Protein AF-A0A257S1Y3-F1 (afdb_monomer_lite)

Secondary structure (DSSP, 8-state):
-------EEEE--TTSSEEEEEEEEE-------TT------TTEEEEEEEEEETTEEEEEEEEE--S----------SSS----------TT---TTTEEESS-GGGGGGGSS---SS-HHHHHHHHHHS-TTT-EEEEEEEEEETTS--S-TT--EEEEET------EE-EEPPBTTTEEE-TTSSEEEESSPPPTTTEEEEEEEEEEETTEEEE-TTTT----SS--SSPEEEEEEE-TT--TTSGGGGGB---EEEEE-TTS-GGG------BTTTTB-S-SSSS-SSHHHHTT-EETTEEEEE-HHHHEES-TTSTTTTSS-EEEE--

Structure (mmCIF, N/CA/C/O backbone):
data_AF-A0A257S1Y3-F1
#
_entry.id   AF-A0A257S1Y3-F1
#
loop_
_atom_site.group_PDB
_atom_site.id
_atom_site.type_symbol
_atom_site.label_atom_id
_atom_site.label_alt_id
_atom_site.label_comp_id
_atom_site.label_asym_id
_atom_site.label_entity_id
_atom_site.label_seq_id
_atom_site.pdbx_PDB_ins_code
_atom_site.Cartn_x
_atom_site.Cartn_y
_atom_site.Cartn_z
_atom_site.occupancy
_atom_site.B_iso_or_equiv
_atom_site.auth_seq_id
_atom_site.auth_comp_id
_atom_site.auth_asym_id
_atom_site.auth_atom_id
_atom_site.pdbx_PDB_model_num
ATOM 1 N N . ASP A 1 1 ? 8.615 23.344 32.074 1.00 31.25 1 ASP A N 1
ATOM 2 C CA . ASP A 1 1 ? 8.177 24.699 32.453 1.00 31.25 1 ASP A CA 1
ATOM 3 C C . ASP A 1 1 ? 7.626 24.726 33.859 1.00 31.25 1 ASP A C 1
ATOM 5 O O . ASP A 1 1 ? 6.822 23.878 34.222 1.00 31.25 1 ASP A O 1
ATOM 9 N N . ALA A 1 2 ? 8.143 25.637 34.679 1.00 28.58 2 ALA A N 1
ATOM 10 C CA . ALA A 1 2 ? 7.800 25.758 36.089 1.00 28.58 2 ALA A CA 1
ATOM 11 C C . ALA A 1 2 ? 6.371 26.310 36.256 1.00 28.58 2 ALA A C 1
ATOM 13 O O . ALA A 1 2 ? 6.113 27.459 35.900 1.00 28.58 2 ALA A O 1
ATOM 14 N N . SER A 1 3 ? 5.443 25.518 36.809 1.00 40.34 3 SER A N 1
ATOM 15 C CA . SER A 1 3 ? 4.123 26.024 37.202 1.00 40.34 3 SER A CA 1
ATOM 16 C C . SER A 1 3 ? 4.241 26.766 38.537 1.00 40.34 3 SER A C 1
ATOM 18 O O . SER A 1 3 ? 4.309 26.147 39.600 1.00 40.34 3 SER A O 1
ATOM 20 N N . ASN A 1 4 ? 4.271 28.096 38.501 1.00 40.38 4 ASN A N 1
ATOM 21 C CA . ASN A 1 4 ? 4.087 28.898 39.708 1.00 40.38 4 ASN A CA 1
ATOM 22 C C . ASN A 1 4 ? 2.626 28.783 40.161 1.00 40.38 4 ASN A C 1
ATOM 24 O O . ASN A 1 4 ? 1.730 29.289 39.491 1.00 40.38 4 ASN A O 1
ATOM 28 N N . ASN A 1 5 ? 2.384 28.119 41.293 1.00 54.16 5 ASN A N 1
ATOM 29 C CA . ASN A 1 5 ? 1.049 27.994 41.873 1.00 54.16 5 ASN A CA 1
ATOM 30 C C . ASN A 1 5 ? 0.860 29.077 42.946 1.00 54.16 5 ASN A C 1
ATOM 32 O O . ASN A 1 5 ? 1.318 28.926 44.078 1.00 54.16 5 ASN A O 1
ATOM 36 N N . ILE A 1 6 ? 0.237 30.199 42.580 1.00 54.06 6 ILE A N 1
ATOM 37 C CA . ILE A 1 6 ? -0.097 31.274 43.523 1.00 54.06 6 ILE A CA 1
ATOM 38 C C . ILE A 1 6 ? -1.510 31.019 44.045 1.00 54.06 6 ILE A C 1
ATOM 40 O O . ILE A 1 6 ? -2.465 31.050 43.265 1.00 54.06 6 ILE A O 1
ATOM 44 N N . SER A 1 7 ? -1.640 30.801 45.358 1.00 68.00 7 SER A N 1
ATOM 45 C CA . SER A 1 7 ? -2.932 30.674 46.038 1.00 68.00 7 SER A CA 1
ATOM 46 C C . SER A 1 7 ? -3.110 31.732 47.124 1.00 68.00 7 SER A C 1
ATOM 48 O O . SER A 1 7 ? -2.221 31.912 47.958 1.00 68.00 7 SER A O 1
ATOM 50 N N . LEU A 1 8 ? -4.278 32.373 47.163 1.00 69.56 8 LEU A N 1
ATOM 51 C CA . LEU A 1 8 ? -4.682 33.301 48.221 1.00 69.56 8 LEU A CA 1
ATOM 52 C C . LEU A 1 8 ? -5.947 32.772 48.901 1.00 69.56 8 LEU A C 1
ATOM 54 O O . LEU A 1 8 ? -6.910 32.418 48.222 1.00 69.56 8 LEU A O 1
ATOM 58 N N . VAL A 1 9 ? -5.960 32.733 50.235 1.00 78.44 9 VAL A N 1
ATOM 59 C CA . VAL A 1 9 ? -7.122 32.291 51.016 1.00 78.44 9 VAL A CA 1
ATOM 60 C C . VAL A 1 9 ? -7.473 33.341 52.058 1.00 78.44 9 VAL A C 1
ATOM 62 O O . VAL A 1 9 ? -6.653 33.698 52.901 1.00 78.44 9 VAL A O 1
ATOM 65 N N . TYR A 1 10 ? -8.721 33.787 52.032 1.00 80.12 10 TYR A N 1
ATOM 66 C CA . TYR A 1 10 ? -9.348 34.571 53.083 1.00 80.12 10 TYR A CA 1
ATOM 67 C C . TYR A 1 10 ? -10.338 33.697 53.857 1.00 80.12 10 TYR A C 1
ATOM 69 O O . TYR A 1 10 ? -11.113 32.950 53.255 1.00 80.12 10 TYR A O 1
ATOM 77 N N . ARG A 1 11 ? -10.334 33.808 55.190 1.00 84.25 11 ARG A N 1
ATOM 78 C CA . ARG A 1 11 ? -11.314 33.170 56.079 1.00 84.25 11 ARG A CA 1
ATOM 79 C C . ARG A 1 11 ? -12.022 34.237 56.904 1.00 84.25 11 ARG A C 1
ATOM 81 O O . ARG A 1 11 ? -11.371 35.033 57.578 1.00 84.25 11 ARG A O 1
ATOM 88 N N . GLY A 1 12 ? -13.346 34.233 56.833 1.00 79.06 12 GLY A N 1
ATOM 89 C CA . GLY A 1 12 ? -14.204 35.086 57.642 1.00 79.06 12 GLY A CA 1
ATOM 90 C C . GLY A 1 12 ? -14.369 34.553 59.064 1.00 79.06 12 GLY A C 1
ATOM 91 O O . GLY A 1 12 ? -14.024 33.416 59.387 1.00 79.06 12 GLY A O 1
ATOM 92 N N . THR A 1 13 ? -14.909 35.395 59.936 1.00 79.25 13 THR A N 1
ATOM 93 C CA . THR A 1 13 ? -15.268 35.032 61.312 1.00 79.25 13 THR A CA 1
ATOM 94 C C . THR A 1 13 ? -16.623 34.308 61.358 1.00 79.25 13 THR A C 1
ATOM 96 O O . THR A 1 13 ? -17.447 34.481 60.457 1.00 79.25 13 THR A O 1
ATOM 99 N N . PRO A 1 14 ? -16.938 33.549 62.428 1.00 68.88 14 PRO A N 1
ATOM 100 C CA . PRO A 1 14 ? -18.146 32.714 62.488 1.00 68.88 14 PRO A CA 1
ATOM 101 C C . PRO A 1 14 ? -19.483 33.450 62.298 1.00 68.88 14 PRO A C 1
ATOM 103 O O . PRO A 1 14 ? -20.492 32.817 62.005 1.00 68.88 14 PRO A O 1
ATOM 106 N N . ARG A 1 15 ? -19.508 34.779 62.474 1.00 73.31 15 ARG A N 1
ATOM 107 C CA . ARG A 1 15 ? -20.704 35.625 62.319 1.00 73.31 15 ARG A CA 1
ATOM 108 C C . ARG A 1 15 ? -20.769 36.378 60.983 1.00 73.31 15 ARG A C 1
ATOM 110 O O . ARG A 1 15 ? -21.730 37.105 60.759 1.00 73.31 15 ARG A O 1
ATOM 117 N N . GLN A 1 16 ? -19.767 36.249 60.114 1.00 78.94 16 GLN A N 1
ATOM 118 C CA . GLN A 1 16 ? -19.757 36.904 58.804 1.00 78.94 16 GLN A CA 1
ATOM 119 C C . GLN A 1 16 ? -20.496 36.073 57.752 1.00 78.94 16 GLN A C 1
ATOM 121 O O . GLN A 1 16 ? -20.441 34.848 57.752 1.00 78.94 16 GLN A O 1
ATOM 126 N N . ALA A 1 17 ? -21.176 36.747 56.822 1.00 79.38 17 ALA A N 1
ATOM 127 C CA . ALA A 1 17 ? -21.872 36.065 55.733 1.00 79.38 17 ALA A CA 1
ATOM 128 C C . ALA A 1 17 ? -20.895 35.355 54.779 1.00 79.38 17 ALA A C 1
ATOM 130 O O . ALA A 1 17 ? -21.189 34.263 54.306 1.00 79.38 17 ALA A O 1
ATOM 131 N N . LEU A 1 18 ? -19.715 35.934 54.533 1.00 83.31 18 LEU A N 1
ATOM 132 C CA . LEU A 1 18 ? -18.628 35.290 53.794 1.00 83.31 18 LEU A CA 1
ATOM 133 C C . LEU A 1 18 ? -17.737 34.517 54.770 1.00 83.31 18 LEU A C 1
ATOM 135 O O . LEU A 1 18 ? -17.143 35.110 55.667 1.00 83.31 18 LEU A O 1
ATOM 139 N N . GLN A 1 19 ? -17.637 33.205 54.582 1.00 85.56 19 GLN A N 1
ATOM 140 C CA . GLN A 1 19 ? -16.862 32.311 55.444 1.00 85.56 19 GLN A CA 1
ATOM 141 C C . GLN A 1 19 ? -15.484 32.008 54.853 1.00 85.56 19 GLN A C 1
ATOM 143 O O . GLN A 1 19 ? -14.498 31.949 55.584 1.00 85.56 19 GLN A O 1
ATOM 148 N N . GLN A 1 20 ? -15.387 31.860 53.532 1.00 80.12 20 GLN A N 1
ATOM 149 C CA . GLN A 1 20 ? -14.117 31.603 52.861 1.00 80.12 20 GLN A CA 1
ATOM 150 C C . GLN A 1 20 ? -14.129 32.162 51.438 1.00 80.12 20 GLN A C 1
ATOM 152 O O . GLN A 1 20 ? -15.116 32.007 50.722 1.00 80.12 20 GLN A O 1
ATOM 157 N N . LEU A 1 21 ? -13.021 32.778 51.026 1.00 80.81 21 LEU A N 1
ATOM 158 C CA . LEU A 1 21 ? -12.744 33.141 49.636 1.00 80.81 21 LEU A CA 1
ATOM 159 C C . LEU A 1 21 ? -11.357 32.611 49.267 1.00 80.81 21 LEU A C 1
ATOM 161 O O . LEU A 1 21 ? -10.378 32.923 49.942 1.00 80.81 21 LEU A O 1
ATOM 165 N N . GLN A 1 22 ? -11.277 31.804 48.217 1.00 75.31 22 GLN A N 1
ATOM 166 C CA . GLN A 1 22 ? -10.045 31.188 47.736 1.00 75.31 22 GLN A CA 1
ATOM 167 C C . GLN A 1 22 ? -9.812 31.547 46.270 1.00 75.31 22 GLN A C 1
ATOM 169 O O . GLN A 1 22 ? -10.726 31.458 45.454 1.00 75.31 22 GLN A O 1
ATOM 174 N N . VAL A 1 23 ? -8.576 31.922 45.952 1.00 73.94 23 VAL A N 1
ATOM 175 C CA . VAL A 1 23 ? -8.078 32.155 44.592 1.00 73.94 23 VAL A CA 1
ATOM 176 C C . VAL A 1 23 ? -6.945 31.170 44.341 1.00 73.94 23 VAL A C 1
ATOM 178 O O . VAL A 1 23 ? -6.009 31.121 45.139 1.00 73.94 23 VAL A O 1
ATOM 181 N N . GLY A 1 24 ? -7.030 30.372 43.280 1.00 67.38 24 GLY A N 1
ATOM 182 C CA . GLY A 1 24 ? -6.026 29.362 42.939 1.00 67.38 24 GLY A CA 1
ATOM 183 C C . GLY A 1 24 ? -6.653 28.128 42.299 1.00 67.38 24 GLY A C 1
ATOM 184 O O . GLY A 1 24 ? -7.700 28.219 41.664 1.00 67.38 24 GLY A O 1
ATOM 185 N N . ASN A 1 25 ? -6.049 26.957 42.498 1.00 67.56 25 ASN A N 1
ATOM 186 C CA . ASN A 1 25 ? -6.671 25.699 42.087 1.00 67.56 25 ASN A CA 1
ATOM 187 C C . ASN A 1 25 ? -7.916 25.434 42.941 1.00 67.56 25 ASN A C 1
ATOM 189 O O . ASN A 1 25 ? -7.814 25.298 44.163 1.00 67.56 25 ASN A O 1
ATOM 193 N N . VAL A 1 26 ? -9.080 25.366 42.299 1.00 62.19 26 VAL A N 1
ATOM 194 C CA . VAL A 1 26 ? -10.368 25.119 42.958 1.00 62.19 26 VAL A CA 1
ATOM 195 C C . VAL A 1 26 ? -10.926 23.764 42.525 1.00 62.19 26 VAL A C 1
ATOM 197 O O . VAL A 1 26 ? -10.876 23.408 41.348 1.00 62.19 26 VAL A O 1
ATOM 200 N N . SER A 1 27 ? -11.463 23.003 43.478 1.00 59.91 27 SER A N 1
ATOM 201 C CA . SER A 1 27 ? -12.209 21.764 43.236 1.00 59.91 27 SER A CA 1
ATOM 202 C C . SER A 1 27 ? -13.649 21.914 43.726 1.00 59.91 27 SER A C 1
ATOM 204 O O . SER A 1 27 ? -13.928 22.660 44.673 1.00 59.91 27 SER A O 1
ATOM 206 N N . PHE A 1 28 ? -14.580 21.229 43.061 1.00 60.00 28 PHE A N 1
ATOM 207 C CA . PHE A 1 28 ? -15.979 21.190 43.469 1.00 60.00 28 PHE A CA 1
ATOM 208 C C . PHE A 1 28 ? -16.389 19.768 43.832 1.00 60.00 28 PHE A C 1
ATOM 210 O O . PHE A 1 28 ? -16.626 18.946 42.953 1.00 60.00 28 PHE A O 1
ATOM 217 N N . ASP A 1 29 ? -16.538 19.516 45.128 1.00 56.88 29 ASP A N 1
ATOM 218 C CA . ASP A 1 29 ? -17.173 18.297 45.619 1.00 56.88 29 ASP A CA 1
ATOM 219 C C . ASP A 1 29 ? -18.682 18.536 45.733 1.00 56.88 29 ASP A C 1
ATOM 221 O O . ASP A 1 29 ? -19.179 19.107 46.714 1.00 56.88 29 ASP A O 1
ATOM 225 N N . ALA A 1 30 ? -19.418 18.149 44.690 1.00 56.00 30 ALA A N 1
ATOM 226 C CA . ALA A 1 30 ? -20.875 18.183 44.697 1.00 56.00 30 ALA A CA 1
ATOM 227 C C . ALA A 1 30 ? -21.429 17.083 45.625 1.00 56.00 30 ALA A C 1
ATOM 229 O O . ALA A 1 30 ? -20.951 15.947 45.571 1.00 56.00 30 ALA A O 1
ATOM 230 N N . PRO A 1 31 ? -22.469 17.353 46.435 1.00 50.84 31 PRO A N 1
ATOM 231 C CA . PRO A 1 31 ? -23.196 16.297 47.131 1.00 50.84 31 PRO A CA 1
ATOM 232 C C . PRO A 1 31 ? -23.756 15.287 46.124 1.00 50.84 31 PRO A C 1
ATOM 234 O O . PRO A 1 31 ? -24.307 15.686 45.096 1.00 50.84 31 PRO A O 1
ATOM 237 N N . ALA A 1 32 ? -23.645 13.991 46.425 1.00 47.75 32 ALA A N 1
ATOM 238 C CA . ALA A 1 32 ? -24.139 12.932 45.550 1.00 47.75 32 ALA A CA 1
ATOM 239 C C . ALA A 1 32 ? -25.636 13.138 45.241 1.00 47.75 32 ALA A C 1
ATOM 241 O O . ALA A 1 32 ? -26.492 13.013 46.118 1.00 47.75 32 ALA A O 1
ATOM 242 N N . SER A 1 33 ? -25.955 13.469 43.989 1.00 52.41 33 SER A N 1
ATOM 243 C CA . SER A 1 33 ? -27.321 13.667 43.506 1.00 52.41 33 SER A CA 1
ATOM 244 C C . SER A 1 33 ? -27.519 12.898 42.211 1.00 52.41 33 SER A C 1
ATOM 246 O O . SER A 1 33 ? -26.717 12.995 41.289 1.00 52.41 33 SER A O 1
ATOM 248 N N . ARG A 1 34 ? -28.638 12.179 42.110 1.00 44.97 34 ARG A N 1
ATOM 249 C CA . ARG A 1 34 ? -29.040 11.473 40.882 1.00 44.97 34 ARG A CA 1
ATOM 250 C C . ARG A 1 34 ? -29.538 12.403 39.765 1.00 44.97 34 ARG A C 1
ATOM 252 O O . ARG A 1 34 ? -29.866 11.922 38.690 1.00 44.97 34 ARG A O 1
ATOM 259 N N . PHE A 1 35 ? -29.654 13.705 40.038 1.00 41.22 35 PHE A N 1
ATOM 260 C CA . PHE A 1 35 ? -30.222 14.698 39.118 1.00 41.22 35 PHE A CA 1
ATOM 261 C C . PHE A 1 35 ? -29.239 15.812 38.729 1.00 41.22 35 PHE A C 1
ATOM 263 O O . PHE A 1 35 ? -29.609 16.696 37.964 1.00 41.22 35 PHE A O 1
ATOM 270 N N . ILE A 1 36 ? -28.009 15.805 39.257 1.00 45.84 36 ILE A N 1
ATOM 271 C CA . ILE A 1 36 ? -27.005 16.840 38.979 1.00 45.84 36 ILE A CA 1
ATOM 272 C C . ILE A 1 36 ? -25.686 16.160 38.609 1.00 45.84 36 ILE A C 1
ATOM 274 O O . ILE A 1 36 ? -24.962 15.686 39.480 1.00 45.84 36 ILE A O 1
ATOM 278 N N . THR A 1 37 ? -25.355 16.149 37.319 1.00 39.31 37 THR A N 1
ATOM 279 C CA . THR A 1 37 ? -24.023 15.775 36.828 1.00 39.31 37 THR A CA 1
ATOM 280 C C . THR A 1 37 ? -23.128 17.012 36.887 1.00 39.31 37 THR A C 1
ATOM 282 O O . THR A 1 37 ? -23.083 17.806 35.951 1.00 39.31 37 THR A O 1
ATOM 285 N N . ALA A 1 38 ? -22.451 17.231 38.014 1.00 45.09 38 ALA A N 1
ATOM 286 C CA . ALA A 1 38 ? -21.468 18.305 38.135 1.00 45.09 38 ALA A CA 1
ATOM 287 C C . ALA A 1 38 ? -20.117 17.831 37.574 1.00 45.09 38 ALA A C 1
ATOM 289 O O . ALA A 1 38 ? -19.284 17.298 38.299 1.00 45.09 38 ALA A O 1
ATOM 290 N N . GLY A 1 39 ? -19.908 18.003 36.269 1.00 45.47 39 GLY A N 1
ATOM 291 C CA . GLY A 1 39 ? -18.604 17.800 35.641 1.00 45.47 39 GLY A CA 1
ATOM 292 C C . GLY A 1 39 ? -17.742 19.054 35.767 1.00 45.47 39 GLY A C 1
ATOM 293 O O . GLY A 1 39 ? -17.724 19.869 34.851 1.00 45.47 39 GLY A O 1
ATOM 294 N N . ILE A 1 40 ? -17.036 19.230 36.887 1.00 44.62 40 ILE A N 1
ATOM 295 C CA . ILE A 1 40 ? -15.916 20.183 36.965 1.00 44.62 40 ILE A CA 1
ATOM 296 C C . ILE A 1 40 ? -14.644 19.363 37.216 1.00 44.62 40 ILE A C 1
ATOM 298 O O . ILE A 1 40 ? -14.411 18.957 38.355 1.00 44.62 40 ILE A O 1
ATOM 302 N N . PRO A 1 41 ? -13.836 19.086 36.176 1.00 43.78 41 PRO A N 1
ATOM 303 C CA . PRO A 1 41 ? -12.590 18.334 36.311 1.00 43.78 41 PRO A CA 1
ATOM 304 C C . PRO A 1 41 ? -11.632 18.977 37.324 1.00 43.78 41 PRO A C 1
ATOM 306 O O . PRO A 1 41 ? -11.577 20.203 37.455 1.00 43.78 41 PRO A O 1
ATOM 309 N N . SER A 1 42 ? -10.850 18.162 38.031 1.00 51.25 42 SER A N 1
ATOM 310 C CA . SER A 1 42 ? -9.797 18.638 38.934 1.00 51.25 42 SER A CA 1
ATOM 311 C C . SER A 1 42 ? -8.666 19.308 38.144 1.00 51.25 42 SER A C 1
ATOM 313 O O . SER A 1 42 ? -8.128 18.696 37.225 1.00 51.25 42 SER A O 1
ATOM 315 N N . GLY A 1 43 ? -8.277 20.532 38.524 1.00 51.44 43 GLY A N 1
ATOM 316 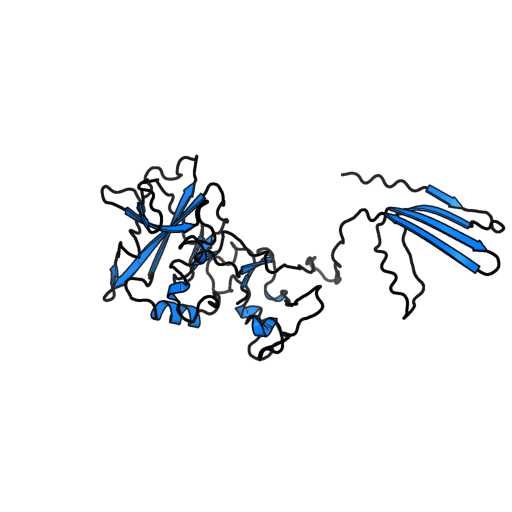C CA . GLY A 1 43 ? -7.149 21.252 37.906 1.00 51.44 43 GLY A CA 1
ATOM 317 C C . GLY A 1 43 ? -7.458 22.638 37.329 1.00 51.44 43 GLY A C 1
ATOM 318 O O . GLY A 1 43 ? -6.645 23.167 36.580 1.00 51.44 43 GLY A O 1
ATOM 319 N N . ASN A 1 44 ? -8.599 23.248 37.659 1.00 57.91 44 ASN A N 1
ATOM 320 C CA . ASN A 1 44 ? -8.961 24.573 37.145 1.00 57.91 44 ASN A CA 1
ATOM 321 C C . ASN A 1 44 ? -8.445 25.700 38.056 1.00 57.91 44 ASN A C 1
ATOM 323 O O . ASN A 1 44 ? -8.620 25.642 39.276 1.00 57.91 44 ASN A O 1
ATOM 327 N N . TYR A 1 45 ? -7.861 26.746 37.463 1.00 65.50 45 TYR A N 1
ATOM 328 C CA . TYR A 1 45 ? -7.464 27.961 38.180 1.00 65.50 45 TYR A CA 1
ATOM 329 C C . TYR A 1 45 ? -8.662 28.917 38.243 1.00 65.50 45 TYR A C 1
ATOM 331 O O . TYR A 1 45 ? -9.253 29.267 37.217 1.00 65.50 45 TYR A O 1
ATOM 339 N N . GLY A 1 46 ? -9.072 29.312 39.445 1.00 67.88 46 GLY A N 1
ATOM 340 C CA . GLY A 1 46 ? -10.315 30.046 39.639 1.00 67.88 46 GLY A CA 1
ATOM 341 C C . GLY A 1 46 ? -10.515 30.633 41.030 1.00 67.88 46 GLY A C 1
ATOM 342 O O . GLY A 1 46 ? -9.629 30.636 41.883 1.00 67.88 46 GLY A O 1
ATOM 343 N N . LEU A 1 47 ? -11.720 31.154 41.230 1.00 71.81 47 LEU A N 1
ATOM 344 C CA . LEU A 1 47 ? -12.218 31.781 42.445 1.00 71.81 47 LEU A CA 1
ATOM 345 C C . LEU A 1 47 ? -13.305 30.890 43.057 1.00 71.81 47 LEU A C 1
ATOM 347 O O . LEU A 1 47 ? -14.262 30.526 42.372 1.00 71.81 47 LEU A O 1
ATOM 351 N N . GLN A 1 48 ? -13.192 30.570 44.345 1.00 78.19 48 GLN A N 1
ATOM 352 C CA . GLN A 1 48 ? -14.232 29.897 45.129 1.00 78.19 48 GLN A CA 1
ATOM 353 C C . GLN A 1 48 ? -14.644 30.773 46.310 1.00 78.19 48 GLN A C 1
ATOM 355 O O . GLN A 1 48 ? -13.796 31.209 47.087 1.00 78.19 48 GLN A O 1
ATOM 360 N N . ALA A 1 49 ? -15.950 30.967 46.486 1.00 78.50 49 ALA A N 1
ATOM 361 C CA . ALA A 1 49 ? -16.537 31.656 47.626 1.00 78.50 49 ALA A CA 1
ATOM 362 C C . ALA A 1 49 ? -17.526 30.741 48.361 1.00 78.50 49 ALA A C 1
ATOM 364 O O . ALA A 1 49 ? -18.400 30.122 47.751 1.00 78.50 49 ALA A O 1
ATOM 365 N N . ILE A 1 50 ? -17.396 30.679 49.685 1.00 80.12 50 ILE A N 1
ATOM 366 C CA . ILE A 1 50 ? -18.305 29.965 50.582 1.00 80.12 50 ILE A CA 1
ATOM 367 C C . ILE A 1 50 ? -18.894 30.985 51.543 1.00 80.12 50 ILE A C 1
ATOM 369 O O . ILE A 1 50 ? -18.161 31.678 52.254 1.00 80.12 50 ILE A O 1
ATOM 373 N N . GLY A 1 51 ? -20.217 31.061 51.577 1.00 82.31 51 GLY A N 1
ATOM 374 C CA . GLY A 1 51 ? -20.949 31.932 52.477 1.00 82.31 51 GLY A CA 1
ATOM 375 C C . GLY A 1 51 ? -22.109 31.219 53.151 1.00 82.31 51 GLY A C 1
ATOM 376 O O . GLY A 1 51 ? -22.579 30.182 52.689 1.00 82.31 51 GLY A O 1
ATOM 377 N N . ARG A 1 52 ? -22.573 31.799 54.253 1.00 79.44 52 ARG A N 1
ATOM 378 C CA . ARG A 1 52 ? -23.763 31.362 54.972 1.00 79.44 52 ARG A CA 1
ATOM 379 C C . ARG A 1 52 ? -24.719 32.534 55.107 1.00 79.44 52 ARG A C 1
ATOM 381 O O . ARG A 1 52 ? -24.343 33.592 55.609 1.00 79.44 52 ARG A O 1
ATOM 388 N N . ILE A 1 53 ? -25.960 32.333 54.682 1.00 78.12 53 ILE A N 1
ATOM 389 C CA . ILE A 1 53 ? -27.042 33.305 54.837 1.00 78.12 53 ILE A CA 1
ATOM 390 C C . ILE A 1 53 ? -28.166 32.613 55.610 1.00 78.12 53 ILE A C 1
ATOM 392 O O . ILE A 1 53 ? -28.907 31.796 55.068 1.00 78.12 53 ILE A O 1
ATOM 396 N N . GLY A 1 54 ? -28.274 32.909 56.908 1.00 79.50 54 GLY A N 1
ATOM 397 C CA . GLY A 1 54 ? -29.210 32.213 57.795 1.00 79.50 54 GLY A CA 1
ATOM 398 C C . GLY A 1 54 ? -28.893 30.709 57.886 1.00 79.50 54 GLY A C 1
ATOM 399 O O . GLY A 1 54 ? -27.744 30.368 58.170 1.00 79.50 54 GLY A O 1
ATOM 400 N N . PRO A 1 55 ? -29.867 29.804 57.659 1.00 76.81 55 PRO A N 1
ATOM 401 C CA . PRO A 1 55 ? -29.627 28.359 57.635 1.00 76.81 55 PRO A CA 1
ATOM 402 C C . PRO A 1 55 ? -29.061 27.854 56.295 1.00 76.81 55 PRO A C 1
ATOM 404 O O . PRO A 1 55 ? -28.800 26.661 56.164 1.00 76.81 55 PRO A O 1
ATOM 407 N N . LEU A 1 56 ? -28.916 28.726 55.290 1.00 72.69 56 LEU A N 1
ATOM 408 C CA . LEU A 1 56 ? -28.485 28.347 53.949 1.00 72.69 56 LEU A CA 1
ATOM 409 C C . LEU A 1 56 ? -26.967 28.482 53.805 1.00 72.69 56 LEU A C 1
ATOM 411 O O . LEU A 1 56 ? -26.416 29.571 53.983 1.00 72.69 56 LEU A O 1
ATOM 415 N N . ASP A 1 57 ? -26.313 27.396 53.401 1.00 77.50 57 ASP A N 1
ATOM 416 C CA . ASP A 1 57 ? -24.927 27.414 52.938 1.00 77.50 57 ASP A CA 1
ATOM 417 C C . ASP A 1 57 ? -24.904 27.622 51.412 1.00 77.50 57 ASP A C 1
ATOM 419 O O . ASP A 1 57 ? -25.497 26.853 50.654 1.00 77.50 57 ASP A O 1
ATOM 423 N N . ILE A 1 58 ? -24.212 28.666 50.953 1.00 76.75 58 ILE A N 1
ATOM 424 C CA . ILE A 1 58 ? -24.049 29.011 49.536 1.00 76.75 58 ILE A CA 1
ATOM 425 C C . ILE A 1 58 ? -22.587 28.805 49.150 1.00 76.75 58 ILE A C 1
ATOM 427 O O . ILE A 1 58 ? -21.675 29.310 49.808 1.00 76.75 58 ILE A O 1
ATOM 431 N N . ARG A 1 59 ? -22.360 28.089 48.048 1.00 70.62 59 ARG A N 1
ATOM 432 C CA . ARG A 1 59 ? -21.036 27.909 47.446 1.00 70.62 59 ARG A CA 1
ATOM 433 C C . ARG A 1 59 ? -21.084 28.369 45.996 1.00 70.62 59 ARG A C 1
ATOM 435 O O . ARG A 1 59 ? -21.947 27.925 45.247 1.00 70.62 59 ARG A O 1
ATOM 442 N N . ALA A 1 60 ? -20.161 29.244 45.614 1.00 71.56 60 ALA A N 1
ATOM 443 C CA . ALA A 1 60 ? -20.018 29.746 44.252 1.00 71.56 60 ALA A CA 1
ATOM 444 C C . ALA A 1 60 ? -18.582 29.532 43.768 1.00 71.56 60 ALA A C 1
ATOM 446 O O . ALA A 1 60 ? -17.631 29.748 44.522 1.00 71.56 60 ALA A O 1
ATOM 447 N N . ILE A 1 61 ? -18.429 29.100 42.516 1.00 66.94 61 ILE A N 1
ATOM 448 C CA . ILE A 1 61 ? -17.130 28.855 41.885 1.00 66.94 61 ILE A CA 1
ATOM 449 C C . ILE A 1 61 ? -17.142 29.474 40.489 1.00 66.94 61 ILE A C 1
ATOM 451 O O . ILE A 1 61 ? -18.076 29.250 39.723 1.00 66.94 61 ILE A O 1
ATOM 455 N N . ALA A 1 62 ? -16.094 30.224 40.160 1.00 67.81 62 ALA A N 1
ATOM 456 C CA . ALA A 1 62 ? -15.815 30.721 38.819 1.00 67.81 62 ALA A CA 1
ATOM 457 C C . ALA A 1 62 ? -14.367 30.365 38.467 1.00 67.81 62 ALA A C 1
ATOM 459 O O . ALA A 1 62 ? -13.442 30.889 39.083 1.00 67.81 62 ALA A O 1
ATOM 460 N N . ALA A 1 63 ? -14.153 29.458 37.516 1.00 64.50 63 ALA A N 1
ATOM 461 C CA . ALA A 1 63 ? -12.820 28.979 37.160 1.00 64.50 63 ALA A CA 1
ATOM 462 C C . ALA A 1 63 ? -12.623 28.953 35.644 1.00 64.50 63 ALA A C 1
ATOM 464 O O . ALA A 1 63 ? -13.567 28.689 34.900 1.00 64.50 63 ALA A O 1
ATOM 465 N N . GLN A 1 64 ? -11.394 29.218 35.198 1.00 56.16 64 GLN A N 1
ATOM 466 C CA . GLN A 1 64 ? -10.994 29.071 33.804 1.00 56.16 64 GLN A CA 1
ATOM 467 C C . GLN A 1 64 ? -10.223 27.758 33.651 1.00 56.16 64 GLN A C 1
ATOM 469 O O . GLN A 1 64 ? -9.281 27.480 34.396 1.00 56.16 64 GLN A O 1
ATOM 474 N N . GLN A 1 65 ? -10.635 26.939 32.684 1.00 53.72 65 GLN A N 1
ATOM 475 C CA . GLN A 1 65 ? -9.959 25.685 32.379 1.00 53.72 65 GLN A CA 1
ATOM 476 C C . GLN A 1 65 ? -8.601 25.985 31.732 1.00 53.72 65 GLN A C 1
ATOM 478 O O . GLN A 1 65 ? -8.525 26.408 30.580 1.00 53.72 65 GLN A O 1
ATOM 483 N N . MET A 1 66 ? -7.522 25.779 32.486 1.00 48.91 66 MET A N 1
ATOM 484 C CA . MET A 1 66 ? -6.149 25.796 31.985 1.00 48.91 66 MET A CA 1
ATOM 485 C C . MET A 1 66 ? -5.595 24.377 32.081 1.00 48.91 66 MET A C 1
ATOM 487 O O . MET A 1 66 ? -4.960 24.014 33.063 1.00 48.91 66 MET A O 1
ATOM 491 N N . GLY A 1 67 ? -5.870 23.548 31.076 1.00 40.09 67 GLY A N 1
ATOM 492 C CA . GLY A 1 67 ? -5.326 22.195 31.037 1.00 40.09 67 GLY A CA 1
ATOM 493 C C . GLY A 1 67 ? -6.123 21.260 30.146 1.00 40.09 67 GLY A C 1
ATOM 494 O O . GLY A 1 67 ? -7.343 21.161 30.268 1.00 40.09 67 GLY A O 1
ATOM 495 N N . ASN A 1 68 ? -5.389 20.596 29.252 1.00 35.56 68 ASN A N 1
ATOM 496 C CA . ASN A 1 68 ? -5.835 19.493 28.410 1.00 35.56 68 ASN A CA 1
ATOM 497 C C . ASN A 1 68 ? -6.685 18.517 29.229 1.00 35.56 68 ASN A C 1
ATOM 499 O O . ASN A 1 68 ? -6.315 18.187 30.355 1.00 35.56 68 ASN A O 1
ATOM 503 N N . VAL A 1 69 ? -7.781 18.027 28.651 1.00 36.66 69 VAL A N 1
ATOM 504 C CA . VAL A 1 69 ? -8.497 16.862 29.176 1.00 36.66 69 VAL A CA 1
ATOM 505 C C . VAL A 1 69 ? -7.485 15.715 29.229 1.00 36.66 69 VAL A C 1
ATOM 507 O O . VAL A 1 69 ? -7.120 15.140 28.206 1.00 36.66 69 VAL A O 1
ATOM 510 N N . VAL A 1 70 ? -6.933 15.463 30.414 1.00 37.03 70 VAL A N 1
ATOM 511 C CA . VAL A 1 70 ? -6.080 14.307 30.662 1.00 37.03 70 VAL A CA 1
ATOM 512 C C . VAL A 1 70 ? -7.013 13.108 30.635 1.00 37.03 70 VAL A C 1
ATOM 514 O O . VAL A 1 70 ? -7.949 13.043 31.427 1.00 37.03 70 VAL A O 1
ATOM 517 N N . GLN A 1 71 ? -6.773 12.222 29.668 1.00 33.22 71 GLN A N 1
ATOM 518 C CA . GLN A 1 71 ? -7.355 10.885 29.572 1.00 33.22 71 GLN A CA 1
ATOM 519 C C . GLN A 1 71 ? -7.489 10.262 30.962 1.00 33.22 71 GLN A C 1
ATOM 521 O O . GLN A 1 71 ? -6.503 10.238 31.706 1.00 33.22 71 GLN A O 1
ATOM 526 N N . ASP A 1 72 ? -8.668 9.718 31.269 1.00 29.58 72 ASP A N 1
ATOM 527 C CA . ASP A 1 72 ? -8.821 8.739 32.342 1.00 29.58 72 ASP A CA 1
ATOM 528 C C . ASP A 1 72 ? -7.714 7.691 32.180 1.00 29.58 72 ASP A C 1
ATOM 530 O O . ASP A 1 72 ? -7.626 6.993 31.167 1.00 29.58 72 ASP A O 1
ATOM 534 N N . ARG A 1 73 ? -6.801 7.658 33.151 1.00 31.78 73 ARG A N 1
ATOM 535 C CA . ARG A 1 73 ? -5.796 6.612 33.294 1.00 31.78 73 ARG A CA 1
ATOM 536 C C . ARG A 1 73 ? -6.210 5.794 34.498 1.00 31.78 73 ARG A C 1
ATOM 538 O O . ARG A 1 73 ? -5.856 6.132 35.625 1.00 31.78 73 ARG A O 1
ATOM 545 N N . ASP A 1 74 ? -6.952 4.728 34.246 1.00 29.25 74 ASP A N 1
ATOM 546 C CA . ASP A 1 74 ? -7.183 3.705 35.254 1.00 29.25 74 ASP A CA 1
ATOM 547 C C . ASP A 1 74 ? -5.868 2.945 35.471 1.00 29.25 74 ASP A C 1
ATOM 549 O O . ASP A 1 74 ? -5.400 2.194 34.608 1.00 29.25 74 ASP A O 1
ATOM 553 N N . PHE A 1 75 ? -5.233 3.201 36.617 1.00 28.12 75 PHE A N 1
ATOM 554 C CA . PHE A 1 75 ? -4.075 2.454 37.096 1.00 28.12 75 PHE A CA 1
ATOM 555 C C . PHE A 1 75 ? -4.563 1.268 37.928 1.00 28.12 75 PHE A C 1
ATOM 557 O O . PHE A 1 75 ? -4.980 1.434 39.074 1.00 28.12 75 PHE A O 1
ATOM 564 N N . GLU A 1 76 ? -4.482 0.064 37.369 1.00 29.55 76 GLU A N 1
ATOM 565 C CA . GLU A 1 76 ? -4.602 -1.162 38.154 1.00 29.55 76 GLU A CA 1
ATOM 566 C C . GLU A 1 76 ? -3.252 -1.423 38.848 1.00 29.55 76 GLU A C 1
ATOM 568 O O . GLU A 1 76 ? -2.196 -1.457 38.212 1.00 29.55 76 GLU A O 1
ATOM 573 N N . ILE A 1 77 ? -3.261 -1.514 40.181 1.00 30.09 77 ILE A N 1
ATOM 574 C CA . ILE A 1 77 ? -2.057 -1.740 40.990 1.00 30.09 77 ILE A CA 1
ATOM 575 C C . ILE A 1 77 ? -1.648 -3.209 40.840 1.00 30.09 77 ILE A C 1
ATOM 577 O O . ILE A 1 77 ? -2.218 -4.089 41.480 1.00 30.09 77 ILE A O 1
ATOM 581 N N . GLY A 1 78 ? -0.642 -3.459 40.005 1.00 27.05 78 GLY A N 1
ATOM 582 C CA . GLY A 1 78 ? -0.031 -4.772 39.813 1.00 27.05 78 GLY A CA 1
ATOM 583 C C . GLY A 1 78 ? 1.055 -4.724 38.743 1.00 27.05 78 GLY A C 1
ATOM 584 O O . GLY A 1 78 ? 0.758 -4.791 37.562 1.00 27.05 78 GLY A O 1
ATOM 585 N N . ASP A 1 79 ? 2.299 -4.538 39.182 1.00 31.98 79 ASP A N 1
ATOM 586 C CA . ASP A 1 79 ? 3.570 -4.777 38.479 1.00 31.98 79 ASP A CA 1
ATOM 587 C C . ASP A 1 79 ? 3.558 -4.755 36.934 1.00 31.98 79 ASP A C 1
ATOM 589 O O . ASP A 1 79 ? 3.690 -5.782 36.275 1.00 31.98 79 ASP A O 1
ATOM 593 N N . SER A 1 80 ? 3.373 -3.562 36.361 1.00 31.16 80 SER A N 1
ATOM 594 C CA . SER A 1 80 ? 3.904 -3.062 35.077 1.00 31.16 80 SER A CA 1
ATOM 595 C C . SER A 1 80 ? 3.060 -1.857 34.677 1.00 31.16 80 SER A C 1
ATOM 597 O O . SER A 1 80 ? 1.855 -1.971 34.469 1.00 31.16 80 SER A O 1
ATOM 599 N N . ALA A 1 81 ? 3.671 -0.676 34.587 1.00 29.78 81 ALA A N 1
ATOM 600 C CA . ALA A 1 81 ? 2.988 0.547 34.179 1.00 29.78 81 ALA A CA 1
ATOM 601 C C . ALA A 1 81 ? 2.619 0.492 32.683 1.00 29.78 81 ALA A C 1
ATOM 603 O O . ALA A 1 81 ? 3.286 1.089 31.840 1.00 29.78 81 ALA A O 1
ATOM 604 N N . TYR A 1 82 ? 1.553 -0.230 32.341 1.00 39.72 82 TYR A N 1
ATOM 605 C CA . TYR A 1 82 ? 0.908 -0.119 31.042 1.00 39.72 82 TYR A CA 1
ATOM 606 C C . TYR A 1 82 ? 0.100 1.181 31.025 1.00 39.72 82 TYR A C 1
ATOM 608 O O . TYR A 1 82 ? -0.796 1.399 31.838 1.00 39.72 82 TYR A O 1
ATOM 616 N N . SER A 1 83 ? 0.443 2.085 30.109 1.00 43.59 83 SER A N 1
ATOM 617 C CA . SER A 1 83 ? -0.366 3.268 29.825 1.00 43.59 83 SER A CA 1
ATOM 618 C C . SER A 1 83 ? -1.697 2.822 29.207 1.00 43.59 83 SER A C 1
ATOM 620 O O . SER A 1 83 ? -1.800 2.719 27.987 1.00 43.59 83 SER A O 1
ATOM 622 N N . ASN A 1 84 ? -2.715 2.590 30.039 1.00 46.50 84 ASN A N 1
ATOM 623 C CA . ASN A 1 84 ? -4.116 2.416 29.642 1.00 46.50 84 ASN A CA 1
ATOM 624 C C . ASN A 1 84 ? -4.700 3.747 29.135 1.00 46.50 84 ASN A C 1
ATOM 626 O O . ASN A 1 84 ? -5.570 4.346 29.757 1.00 46.50 84 ASN A O 1
ATOM 630 N N . GLY A 1 85 ? -4.170 4.270 28.030 1.00 60.16 85 GLY A N 1
ATOM 631 C CA . GLY A 1 85 ? -4.705 5.463 27.385 1.00 60.16 85 GLY A CA 1
ATOM 632 C C . GLY A 1 85 ? -5.745 5.060 26.351 1.00 60.16 85 GLY A C 1
ATOM 633 O O . GLY A 1 85 ? -5.388 4.479 25.328 1.00 60.16 85 GLY A O 1
ATOM 634 N N . ARG A 1 86 ? -7.020 5.389 26.581 1.00 70.44 86 ARG A N 1
ATOM 635 C CA . ARG A 1 86 ? -8.037 5.335 25.524 1.00 70.44 86 ARG A CA 1
ATOM 636 C C . ARG A 1 86 ? -7.601 6.240 24.367 1.00 70.44 86 ARG A C 1
ATOM 638 O O . ARG A 1 86 ? -7.493 7.453 24.540 1.00 70.44 86 ARG A O 1
ATOM 645 N N . LEU A 1 87 ? -7.351 5.651 23.201 1.00 82.12 87 LEU A N 1
ATOM 646 C CA . LEU A 1 87 ? -6.989 6.367 21.981 1.00 82.12 87 LEU A CA 1
ATOM 647 C C . LEU A 1 87 ? -8.227 6.506 21.090 1.00 82.12 87 LEU A C 1
ATOM 649 O O . LEU A 1 87 ? -8.683 5.521 20.515 1.00 82.12 87 LEU A O 1
ATOM 653 N N . ASP A 1 88 ? -8.750 7.724 20.974 1.00 86.75 88 ASP A N 1
ATOM 654 C CA . ASP A 1 88 ? -9.802 8.036 20.007 1.00 86.75 88 ASP A CA 1
ATOM 655 C C . ASP A 1 88 ? -9.146 8.449 18.677 1.00 86.75 88 ASP A C 1
ATOM 657 O O . ASP A 1 88 ? -8.297 9.343 18.643 1.00 86.75 88 ASP A O 1
ATOM 661 N N . ILE A 1 89 ? -9.519 7.770 17.589 1.00 87.56 89 ILE A N 1
ATOM 662 C CA . ILE A 1 89 ? -8.986 7.988 16.238 1.00 87.56 89 ILE A CA 1
ATOM 663 C C . ILE A 1 89 ? -10.156 8.341 15.322 1.00 87.56 89 ILE A C 1
ATOM 665 O O . ILE A 1 89 ? -11.101 7.564 15.197 1.00 87.56 89 ILE A O 1
ATOM 669 N N . ALA A 1 90 ? -10.096 9.507 14.684 1.00 89.31 90 ALA A N 1
ATOM 670 C CA . ALA A 1 90 ? -11.077 9.903 13.682 1.00 89.31 90 ALA A CA 1
ATOM 671 C C . ALA A 1 90 ? -10.863 9.154 12.356 1.00 89.31 90 ALA A C 1
ATOM 673 O O . ALA A 1 90 ? -9.753 8.738 12.024 1.00 89.31 90 ALA A O 1
ATOM 674 N N . ASP A 1 91 ? -11.924 9.040 11.561 1.00 85.44 91 ASP A N 1
ATOM 675 C CA . ASP A 1 91 ? -11.933 8.372 10.253 1.00 85.44 91 ASP A CA 1
ATOM 676 C C . ASP A 1 91 ? -10.864 8.903 9.282 1.00 85.44 91 ASP A C 1
ATOM 678 O O . ASP A 1 91 ? -10.269 8.132 8.531 1.00 85.44 91 ASP A O 1
ATOM 682 N N . TRP A 1 92 ? -10.558 10.199 9.340 1.00 87.38 92 TRP A N 1
ATOM 683 C CA . TRP A 1 92 ? -9.540 10.846 8.511 1.00 87.38 92 TRP A CA 1
ATOM 684 C C . TRP A 1 92 ? -8.101 10.694 9.034 1.00 87.38 92 TRP A C 1
ATOM 686 O O . TRP A 1 92 ? -7.159 11.018 8.308 1.00 87.38 92 TRP A O 1
ATOM 696 N N . GLN A 1 93 ? -7.888 10.195 10.258 1.00 88.81 93 GLN A N 1
ATOM 697 C CA . GLN A 1 93 ? -6.557 10.018 10.866 1.00 88.81 93 GLN A CA 1
ATOM 698 C C . GLN A 1 93 ? -5.875 8.717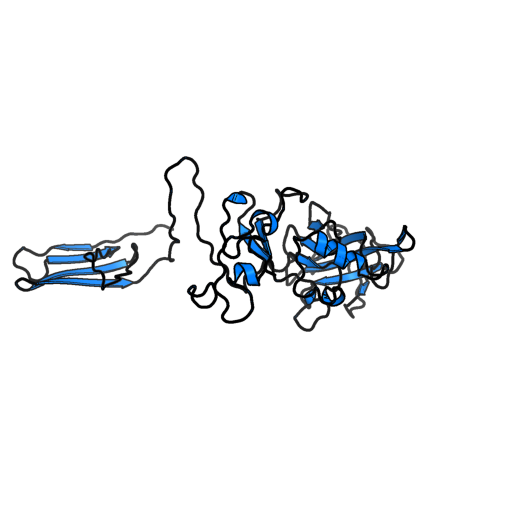 10.415 1.00 88.81 93 GLN A C 1
ATOM 700 O O . GLN A 1 93 ? -5.356 7.937 11.215 1.00 88.81 93 GLN A O 1
ATOM 705 N N . VAL A 1 94 ? -5.882 8.487 9.106 1.00 90.19 94 VAL A N 1
ATOM 706 C CA . VAL A 1 94 ? -5.224 7.343 8.475 1.00 90.19 94 VAL A CA 1
ATOM 707 C C . VAL A 1 94 ? -3.699 7.479 8.542 1.00 90.19 94 VAL A C 1
ATOM 709 O O . VAL A 1 94 ? -3.149 8.582 8.542 1.00 90.19 94 VAL A O 1
ATOM 712 N N . GLU A 1 95 ? -2.997 6.348 8.543 1.00 87.56 95 GLU A N 1
ATOM 713 C CA . GLU A 1 95 ? -1.538 6.274 8.439 1.00 87.56 95 GLU A CA 1
ATOM 714 C C . GLU A 1 95 ? -1.104 6.617 7.003 1.00 87.56 95 GLU A C 1
ATOM 716 O O . GLU A 1 95 ? -0.876 5.754 6.149 1.00 87.56 95 GLU A O 1
ATOM 721 N N . ALA A 1 96 ? -1.035 7.917 6.729 1.00 90.94 96 ALA A N 1
ATOM 722 C CA . ALA A 1 96 ? -0.756 8.450 5.407 1.00 90.94 96 ALA A CA 1
ATOM 723 C C . ALA A 1 96 ? 0.672 8.141 4.926 1.00 90.94 96 ALA A C 1
ATOM 725 O O . ALA A 1 96 ? 1.623 8.016 5.702 1.00 90.94 96 ALA A O 1
ATOM 726 N N . ARG A 1 97 ? 0.830 8.088 3.599 1.00 93.12 97 ARG A N 1
ATOM 727 C CA . ARG A 1 97 ? 2.110 8.019 2.875 1.00 93.12 97 ARG A CA 1
ATOM 728 C C . ARG A 1 97 ? 2.993 6.825 3.238 1.00 93.12 97 ARG A C 1
ATOM 730 O O . ARG A 1 97 ? 4.209 6.874 3.039 1.00 93.12 97 ARG A O 1
ATOM 737 N N . ARG A 1 98 ? 2.399 5.749 3.753 1.00 92.56 98 ARG A N 1
ATOM 738 C CA . ARG A 1 98 ? 3.142 4.582 4.236 1.00 92.56 98 ARG A CA 1
ATOM 739 C C . ARG A 1 98 ? 2.749 3.281 3.555 1.00 92.56 98 ARG A C 1
ATOM 741 O O . ARG A 1 98 ? 3.641 2.504 3.231 1.00 92.56 98 ARG A O 1
ATOM 748 N N . PHE A 1 99 ? 1.459 3.065 3.326 1.00 95.06 99 PHE A N 1
ATOM 749 C CA . PHE A 1 99 ? 0.921 1.834 2.750 1.00 95.06 99 PHE A CA 1
ATOM 750 C C . PHE A 1 99 ? 0.509 2.068 1.303 1.00 95.06 99 PHE A C 1
ATOM 752 O O . PHE A 1 99 ? -0.223 3.014 1.008 1.00 95.06 99 PHE A O 1
ATOM 759 N N . PHE A 1 100 ? 0.964 1.198 0.404 1.00 97.62 100 PHE A N 1
ATOM 760 C CA . PHE A 1 100 ? 0.707 1.342 -1.022 1.00 97.62 100 PHE A CA 1
ATOM 761 C C . PHE A 1 100 ? 0.385 0.008 -1.695 1.00 97.62 100 PHE A C 1
ATOM 763 O O . PHE A 1 100 ? 0.973 -1.022 -1.370 1.00 97.62 100 PHE A O 1
ATOM 770 N N . PHE A 1 101 ? -0.509 0.044 -2.679 1.00 98.00 101 PHE A N 1
ATOM 771 C CA . PHE A 1 101 ? -0.708 -1.027 -3.645 1.00 98.00 101 PHE A CA 1
ATOM 772 C C . PHE A 1 101 ? 0.383 -0.994 -4.725 1.00 98.00 101 PHE A C 1
ATOM 774 O O . PHE A 1 101 ? 0.779 0.067 -5.215 1.00 98.00 101 PHE A O 1
ATOM 781 N N . THR A 1 102 ? 0.848 -2.175 -5.131 1.00 97.94 102 THR A N 1
ATOM 782 C CA . THR A 1 102 ? 1.859 -2.353 -6.187 1.00 97.94 102 THR A CA 1
ATOM 783 C C . THR A 1 102 ? 1.323 -1.964 -7.563 1.00 97.94 102 THR A C 1
ATOM 785 O O . THR A 1 102 ? 2.008 -1.312 -8.355 1.00 97.94 102 THR A O 1
ATOM 788 N N . VAL A 1 103 ? 0.093 -2.386 -7.852 1.00 96.06 103 VAL A N 1
ATOM 789 C CA . VAL A 1 103 ? -0.623 -2.143 -9.110 1.00 96.06 103 VAL A CA 1
ATOM 790 C C . VAL A 1 103 ? -1.824 -1.235 -8.853 1.00 96.06 103 VAL A C 1
ATOM 792 O O . VAL A 1 103 ? -2.171 -0.985 -7.701 1.00 96.06 103 VAL A O 1
ATOM 795 N N . ASP A 1 104 ? -2.453 -0.720 -9.913 1.00 94.88 104 ASP A N 1
ATOM 796 C CA . ASP A 1 104 ? -3.707 0.030 -9.767 1.00 94.88 104 ASP A CA 1
ATOM 797 C C . ASP A 1 104 ? -4.773 -0.881 -9.126 1.00 94.88 104 ASP A C 1
ATOM 799 O O . ASP A 1 104 ? -5.130 -1.904 -9.724 1.00 94.88 104 ASP A O 1
ATOM 803 N N . PRO A 1 105 ? -5.284 -0.554 -7.925 1.00 95.56 105 PRO A N 1
ATOM 804 C CA . PRO A 1 105 ? -6.196 -1.439 -7.218 1.00 95.56 105 PRO A CA 1
ATOM 805 C C . PRO A 1 105 ? -7.587 -1.511 -7.857 1.00 95.56 105 PRO A C 1
ATOM 807 O O . PRO A 1 105 ? -8.330 -2.449 -7.582 1.00 95.56 105 PRO A O 1
ATOM 810 N N . ARG A 1 106 ? -7.929 -0.618 -8.798 1.00 93.75 106 ARG A N 1
ATOM 811 C CA . ARG A 1 106 ? -9.151 -0.750 -9.614 1.00 93.75 106 ARG A CA 1
ATOM 812 C C . ARG A 1 106 ? -9.140 -2.023 -10.469 1.00 93.75 106 ARG A C 1
ATOM 814 O O . ARG A 1 106 ? -10.193 -2.512 -10.876 1.00 93.75 106 ARG A O 1
ATOM 821 N N . LEU A 1 107 ? -7.961 -2.607 -10.707 1.00 94.56 107 LEU A N 1
ATOM 822 C CA . LEU A 1 107 ? -7.813 -3.903 -11.375 1.00 94.56 107 LEU A CA 1
ATOM 823 C C . LEU A 1 107 ? -8.286 -5.083 -10.513 1.00 94.56 107 LEU A C 1
ATOM 825 O O . LEU A 1 107 ? -8.499 -6.170 -11.050 1.00 94.56 107 LEU A O 1
ATOM 829 N N . PHE A 1 108 ? -8.498 -4.885 -9.208 1.00 95.56 108 PHE A N 1
ATOM 830 C CA . PHE A 1 108 ? -8.992 -5.917 -8.292 1.00 95.56 108 PHE A CA 1
ATOM 831 C C . PHE A 1 108 ? -10.507 -6.155 -8.414 1.00 95.56 108 PHE A C 1
ATOM 833 O O . PHE A 1 108 ? -11.069 -6.982 -7.698 1.00 95.56 108 PHE A O 1
ATOM 840 N N . ARG A 1 109 ? -11.170 -5.501 -9.380 1.00 89.69 109 ARG A N 1
ATOM 841 C CA . ARG A 1 109 ? -12.590 -5.694 -9.716 1.00 89.69 109 ARG A CA 1
ATOM 842 C C . ARG A 1 109 ? -13.476 -5.465 -8.485 1.00 89.69 109 ARG A C 1
ATOM 844 O O . ARG A 1 109 ? -13.264 -4.494 -7.770 1.00 89.69 109 ARG A O 1
ATOM 851 N N . GLY A 1 110 ? -14.456 -6.340 -8.242 1.00 90.56 110 GLY A N 1
ATOM 852 C CA . GLY A 1 110 ? -15.417 -6.218 -7.140 1.00 90.56 110 GLY A CA 1
ATOM 853 C C . GLY A 1 110 ? -14.815 -6.285 -5.733 1.00 90.56 110 GLY A C 1
ATOM 854 O O . GLY A 1 110 ? -15.548 -6.102 -4.770 1.00 90.56 110 GLY A O 1
ATOM 855 N N . GLU A 1 111 ? -13.509 -6.536 -5.610 1.00 93.38 111 GLU A N 1
ATOM 856 C CA . GLU A 1 111 ? -12.800 -6.528 -4.329 1.00 93.38 111 GLU A CA 1
ATOM 857 C C . GLU A 1 111 ? -12.364 -5.107 -3.925 1.00 93.38 111 GLU A C 1
ATOM 859 O O . GLU A 1 111 ? -12.190 -4.846 -2.745 1.00 93.38 111 GLU A O 1
ATOM 864 N N . TYR A 1 112 ? -12.197 -4.162 -4.860 1.00 93.19 112 TYR A N 1
ATOM 865 C CA . TYR A 1 112 ? -11.862 -2.765 -4.540 1.00 93.19 112 TYR A CA 1
ATOM 866 C C . TYR A 1 112 ? -13.142 -1.912 -4.424 1.00 93.19 112 TYR A C 1
ATOM 868 O O . TYR A 1 112 ? -14.009 -2.028 -5.293 1.00 93.19 112 TYR A O 1
ATOM 876 N N . PRO A 1 113 ? -13.290 -1.042 -3.399 1.00 91.31 113 PRO A N 1
ATOM 877 C CA . PRO A 1 113 ? -12.272 -0.595 -2.434 1.00 91.31 113 PRO A CA 1
ATOM 878 C C . PRO A 1 113 ? -12.023 -1.518 -1.227 1.00 91.31 113 PRO A C 1
ATOM 880 O O . PRO A 1 113 ? -11.009 -1.357 -0.547 1.00 91.31 113 PRO A O 1
ATOM 883 N N . ASN A 1 114 ? -12.881 -2.515 -1.005 1.00 90.56 114 ASN A N 1
ATOM 884 C CA . ASN A 1 114 ? -12.909 -3.382 0.185 1.00 90.56 114 ASN A CA 1
ATOM 885 C C . ASN A 1 114 ? -11.881 -4.533 0.143 1.00 90.56 114 ASN A C 1
ATOM 887 O O . ASN A 1 114 ? -12.178 -5.686 0.471 1.00 90.56 114 ASN A O 1
ATOM 891 N N . VAL A 1 115 ? -10.659 -4.233 -0.295 1.00 92.44 115 VAL A N 1
ATOM 892 C CA . VAL A 1 115 ? -9.542 -5.177 -0.191 1.00 92.44 115 VAL A CA 1
ATOM 893 C C . VAL A 1 115 ? -9.245 -5.332 1.293 1.00 92.44 115 VAL A C 1
ATOM 895 O O . VAL A 1 115 ? -9.288 -4.341 2.001 1.00 92.44 115 VAL A O 1
ATOM 898 N N . ASP A 1 116 ? -8.873 -6.506 1.768 1.00 90.12 116 ASP A N 1
ATOM 899 C CA . ASP A 1 116 ? -8.384 -6.729 3.122 1.00 90.12 116 ASP A CA 1
ATOM 900 C C . ASP A 1 116 ? -6.886 -7.046 3.048 1.00 90.12 116 ASP A C 1
ATOM 902 O O . ASP A 1 116 ? -6.470 -7.993 2.384 1.00 90.12 116 ASP A O 1
ATOM 906 N N . LEU A 1 117 ? -6.037 -6.231 3.693 1.00 88.88 117 LEU A N 1
ATOM 907 C CA . LEU A 1 117 ? -4.580 -6.457 3.632 1.00 88.88 117 LEU A CA 1
ATOM 908 C C . LEU A 1 117 ? -4.165 -7.687 4.450 1.00 88.88 117 LEU A C 1
ATOM 910 O O . LEU A 1 117 ? -3.054 -8.194 4.287 1.00 88.88 117 LEU A O 1
ATOM 914 N N . LEU A 1 118 ? -5.021 -8.130 5.374 1.00 87.56 118 LEU A N 1
ATOM 915 C CA . LEU A 1 118 ? -4.694 -9.153 6.358 1.00 87.56 118 LEU A CA 1
ATOM 916 C C . LEU A 1 118 ? -5.329 -10.508 6.020 1.00 87.56 118 LEU A C 1
ATOM 918 O O . LEU A 1 118 ? -4.836 -11.527 6.513 1.00 87.56 118 LEU A O 1
ATOM 922 N N . ASP A 1 119 ? -6.298 -10.553 5.099 1.00 89.88 119 ASP A N 1
ATOM 923 C CA . ASP A 1 119 ? -6.822 -11.789 4.509 1.00 89.88 119 ASP A CA 1
ATOM 924 C C . ASP A 1 119 ? -5.918 -12.292 3.366 1.00 89.88 119 ASP A C 1
ATOM 926 O O . ASP A 1 119 ? -6.031 -11.913 2.196 1.00 89.88 119 ASP A O 1
ATOM 930 N N . ARG A 1 120 ? -5.023 -13.230 3.700 1.00 88.88 120 ARG A N 1
ATOM 931 C CA . ARG A 1 120 ? -4.128 -13.874 2.719 1.00 88.88 120 ARG A CA 1
ATOM 932 C C . ARG A 1 120 ? -4.887 -14.640 1.638 1.00 88.88 120 ARG A C 1
ATOM 934 O O . ARG A 1 120 ? -4.402 -14.725 0.511 1.00 88.88 120 ARG A O 1
ATOM 941 N N . ALA A 1 121 ? -6.044 -15.217 1.961 1.00 92.44 121 ALA A N 1
ATOM 942 C CA . ALA A 1 121 ? -6.825 -15.977 0.997 1.00 92.44 121 ALA A CA 1
ATOM 943 C C . ALA A 1 121 ? -7.481 -15.040 -0.024 1.00 92.44 121 ALA A C 1
ATOM 945 O O . ALA A 1 121 ? -7.464 -15.346 -1.217 1.00 92.44 121 ALA A O 1
ATOM 946 N N . GLN A 1 122 ? -8.007 -13.891 0.413 1.00 93.81 122 GLN A N 1
ATOM 947 C CA . GLN A 1 122 ? -8.506 -12.858 -0.500 1.00 93.81 122 GLN A CA 1
ATOM 948 C C . GLN A 1 122 ? -7.381 -12.308 -1.376 1.00 93.81 122 GLN A C 1
ATOM 950 O O . GLN A 1 122 ? -7.525 -12.305 -2.597 1.00 93.81 122 GLN A O 1
ATOM 955 N N . LEU A 1 123 ? -6.234 -11.936 -0.799 1.00 95.12 123 LEU A N 1
ATOM 956 C CA . LEU A 1 123 ? -5.098 -11.430 -1.576 1.00 95.12 123 LEU A CA 1
ATOM 957 C C . LEU A 1 123 ? -4.587 -12.452 -2.604 1.00 95.12 123 LEU A C 1
ATOM 959 O O . LEU A 1 123 ? -4.294 -12.082 -3.740 1.00 95.12 123 LEU A O 1
ATOM 963 N N . ALA A 1 124 ? -4.540 -13.742 -2.255 1.00 94.75 124 ALA A N 1
ATOM 964 C CA . ALA A 1 124 ? -4.183 -14.802 -3.197 1.00 94.75 124 ALA A CA 1
ATOM 965 C C . ALA A 1 124 ? -5.200 -14.924 -4.347 1.00 94.75 124 ALA A C 1
ATOM 967 O O . ALA A 1 124 ? -4.799 -15.050 -5.508 1.00 94.75 124 ALA A O 1
ATOM 968 N N . ARG A 1 125 ? -6.507 -14.835 -4.052 1.00 95.75 125 ARG A N 1
ATOM 969 C CA . ARG A 1 125 ? -7.562 -14.811 -5.080 1.00 95.75 125 ARG A CA 1
ATOM 970 C C . ARG A 1 125 ? -7.412 -13.599 -5.996 1.00 95.75 125 ARG A C 1
ATOM 972 O O . ARG A 1 125 ? -7.377 -13.785 -7.211 1.00 95.75 125 ARG A O 1
ATOM 979 N N . ILE A 1 126 ? -7.245 -12.398 -5.435 1.00 97.06 126 ILE A N 1
ATOM 980 C CA . ILE A 1 126 ? -7.028 -11.157 -6.195 1.00 97.06 126 ILE A CA 1
ATOM 981 C C . ILE A 1 126 ? -5.817 -11.309 -7.115 1.00 97.06 126 ILE A C 1
ATOM 983 O O . ILE A 1 126 ? -5.930 -11.085 -8.319 1.00 97.06 126 ILE A O 1
ATOM 987 N N . ALA A 1 127 ? -4.678 -11.758 -6.578 1.00 95.50 127 ALA A N 1
ATOM 988 C CA . ALA A 1 127 ? -3.4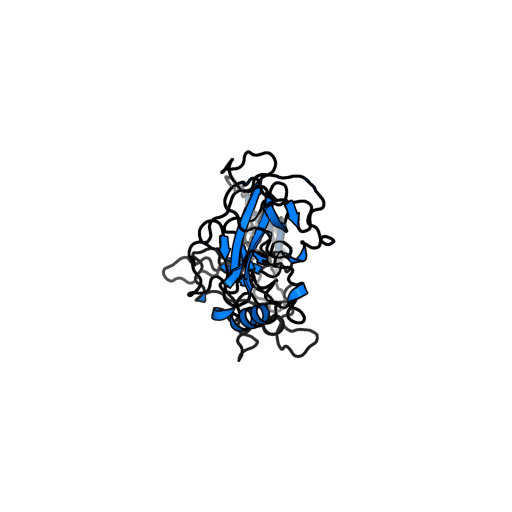64 -11.954 -7.361 1.00 95.50 127 ALA A CA 1
ATOM 989 C C . ALA A 1 127 ? -3.716 -12.928 -8.520 1.00 95.50 127 ALA A C 1
ATOM 991 O O . ALA A 1 127 ? -3.407 -12.607 -9.666 1.00 95.50 127 ALA A O 1
ATOM 992 N N . SER A 1 128 ? -4.348 -14.077 -8.252 1.00 93.75 128 SER A N 1
ATOM 993 C CA . SER A 1 128 ? -4.676 -15.094 -9.264 1.00 93.75 128 SER A CA 1
ATOM 994 C C . SER A 1 128 ? -5.698 -14.643 -10.318 1.00 93.75 128 SER A C 1
ATOM 996 O O . SER A 1 128 ? -5.766 -15.228 -11.397 1.00 93.75 128 SER A O 1
ATOM 998 N N . ALA A 1 129 ? -6.476 -13.596 -10.041 1.00 95.12 129 ALA A N 1
ATOM 999 C CA . ALA A 1 129 ? -7.443 -13.036 -10.981 1.00 95.12 129 ALA A CA 1
ATOM 1000 C C . ALA A 1 129 ? -6.825 -11.999 -11.937 1.00 95.12 129 ALA A C 1
ATOM 1002 O O . ALA A 1 129 ? -7.407 -11.712 -12.989 1.00 95.12 129 ALA A O 1
ATOM 1003 N N . LEU A 1 130 ? -5.655 -11.439 -11.600 1.00 95.62 130 LEU A N 1
ATOM 1004 C CA . LEU A 1 130 ? -4.921 -10.537 -12.490 1.00 95.62 130 LEU A CA 1
ATOM 1005 C C . LEU A 1 130 ? -4.395 -11.298 -13.718 1.00 95.62 130 LEU A C 1
ATOM 1007 O O . LEU A 1 130 ? -3.940 -12.435 -13.562 1.00 95.62 130 LEU A O 1
ATOM 1011 N N . PRO A 1 131 ? -4.387 -10.687 -14.919 1.00 94.94 131 PRO A N 1
ATOM 1012 C CA . PRO A 1 131 ? -3.661 -11.224 -16.068 1.00 94.94 131 PRO A CA 1
ATOM 1013 C C . PRO A 1 131 ? -2.191 -11.481 -15.731 1.00 94.94 131 PRO A C 1
ATOM 1015 O O . PRO A 1 131 ? -1.591 -10.706 -14.987 1.00 94.94 131 PRO A O 1
ATOM 1018 N N . ASP A 1 132 ? -1.584 -12.512 -16.321 1.00 94.75 132 ASP A N 1
ATOM 1019 C CA . ASP A 1 132 ? -0.184 -12.861 -16.039 1.00 94.75 132 ASP A CA 1
ATOM 1020 C C . ASP A 1 132 ? 0.775 -11.698 -16.333 1.00 94.75 132 ASP A C 1
ATOM 1022 O O . ASP A 1 132 ? 1.732 -11.499 -15.599 1.00 94.75 132 ASP A O 1
ATOM 1026 N N . THR A 1 133 ? 0.482 -10.857 -17.329 1.00 94.44 133 THR A N 1
ATOM 1027 C CA . THR A 1 133 ? 1.257 -9.642 -17.637 1.00 94.44 133 THR A CA 1
ATOM 1028 C C . THR A 1 133 ? 1.111 -8.527 -16.597 1.00 94.44 133 THR A C 1
ATOM 1030 O O . THR A 1 133 ? 1.821 -7.535 -16.683 1.00 94.44 133 THR A O 1
ATOM 1033 N N . LEU A 1 134 ? 0.189 -8.631 -15.640 1.00 94.56 134 LEU A N 1
ATOM 1034 C CA . LEU A 1 134 ? -0.067 -7.634 -14.592 1.00 94.56 134 LEU A CA 1
ATOM 1035 C C . LEU A 1 134 ? 0.162 -8.178 -13.182 1.00 94.56 134 LEU A C 1
ATOM 1037 O O . LEU A 1 134 ? 0.124 -7.399 -12.236 1.00 94.56 134 LEU A O 1
ATOM 1041 N N . ARG A 1 135 ? 0.369 -9.488 -13.024 1.00 95.94 135 ARG A N 1
ATOM 1042 C CA . ARG A 1 135 ? 0.538 -10.144 -11.727 1.00 95.94 135 ARG A CA 1
ATOM 1043 C C . ARG A 1 135 ? 1.994 -10.026 -11.261 1.00 95.94 135 ARG A C 1
ATOM 1045 O O . ARG A 1 135 ? 2.846 -10.739 -11.801 1.00 95.94 135 ARG A O 1
ATOM 1052 N N . PRO A 1 136 ? 2.303 -9.180 -10.263 1.00 97.38 136 PRO A N 1
ATOM 1053 C CA . PRO A 1 136 ? 3.667 -9.041 -9.775 1.00 97.38 136 PRO A CA 1
ATOM 1054 C C . PRO A 1 136 ? 4.105 -10.328 -9.073 1.00 97.38 136 PRO A C 1
ATOM 1056 O O . PRO A 1 136 ? 3.340 -10.911 -8.308 1.00 97.38 136 PRO A O 1
ATOM 1059 N N . VAL A 1 137 ? 5.339 -10.766 -9.316 1.00 96.19 137 VAL A N 1
ATOM 1060 C CA . VAL A 1 137 ? 5.954 -11.897 -8.589 1.00 96.19 137 VAL A CA 1
ATOM 1061 C C . VAL A 1 137 ? 7.222 -11.518 -7.839 1.00 96.19 137 VAL A C 1
ATOM 1063 O O . VAL A 1 137 ? 7.642 -12.244 -6.943 1.00 96.19 137 VAL A O 1
ATOM 1066 N N . LYS A 1 138 ? 7.815 -10.373 -8.182 1.00 96.81 138 LYS A N 1
ATOM 1067 C CA . LYS A 1 138 ? 8.924 -9.771 -7.445 1.00 96.81 138 LYS A CA 1
ATOM 1068 C C . LYS A 1 138 ? 8.937 -8.274 -7.701 1.00 96.81 138 LYS A C 1
ATOM 1070 O O . LYS A 1 138 ? 9.149 -7.862 -8.842 1.00 96.81 138 LYS A O 1
ATOM 1075 N N . VAL A 1 139 ? 8.717 -7.488 -6.656 1.00 98.44 139 VAL A N 1
ATOM 1076 C CA . VAL A 1 139 ? 8.621 -6.026 -6.726 1.00 98.44 139 VAL A CA 1
ATOM 1077 C C . VAL A 1 139 ? 9.900 -5.386 -6.200 1.00 98.44 139 VAL A C 1
ATOM 1079 O O . VAL A 1 139 ? 10.427 -5.786 -5.169 1.00 98.44 139 VAL A O 1
ATOM 1082 N N . LEU A 1 140 ? 10.403 -4.385 -6.919 1.00 98.62 140 LEU A N 1
ATOM 1083 C CA . LEU A 1 140 ? 11.447 -3.481 -6.454 1.00 98.62 140 LEU A CA 1
ATOM 1084 C C . LEU A 1 140 ? 10.832 -2.092 -6.269 1.00 98.62 140 LEU A C 1
ATOM 1086 O O . LEU A 1 140 ? 10.111 -1.591 -7.137 1.00 98.62 140 LEU A O 1
ATOM 1090 N N . VAL A 1 141 ? 11.130 -1.482 -5.123 1.00 98.69 141 VAL A N 1
ATOM 1091 C CA . VAL A 1 141 ? 10.637 -0.158 -4.737 1.00 98.69 141 VAL A CA 1
ATOM 1092 C C . VAL A 1 141 ? 11.786 0.836 -4.809 1.00 98.69 141 VAL A C 1
ATOM 1094 O O . VAL A 1 141 ? 12.871 0.584 -4.285 1.00 98.69 141 VAL A O 1
ATOM 1097 N N . TYR A 1 142 ? 11.536 1.983 -5.431 1.00 98.44 142 TYR A N 1
ATOM 1098 C CA . TYR A 1 142 ? 12.544 3.008 -5.649 1.00 98.44 142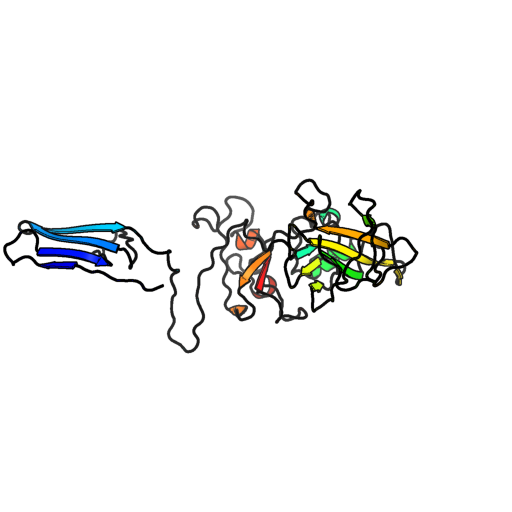 TYR A CA 1
ATOM 1099 C C . TYR A 1 142 ? 12.060 4.359 -5.155 1.00 98.44 142 TYR A C 1
ATOM 1101 O O . TYR A 1 142 ? 10.890 4.720 -5.315 1.00 98.44 142 TYR A O 1
ATOM 1109 N N . ARG A 1 143 ? 12.986 5.125 -4.589 1.00 97.25 143 ARG A N 1
ATOM 1110 C CA . ARG A 1 143 ? 12.732 6.449 -4.036 1.00 97.25 143 ARG A CA 1
ATOM 1111 C C . ARG A 1 143 ? 13.590 7.483 -4.746 1.00 97.25 143 ARG A C 1
ATOM 1113 O O . ARG A 1 143 ? 14.768 7.263 -5.002 1.00 97.25 143 ARG A O 1
ATOM 1120 N N . LEU A 1 144 ? 12.986 8.625 -5.029 1.00 95.94 144 LEU A N 1
ATOM 1121 C CA . LEU A 1 144 ? 13.674 9.831 -5.458 1.00 95.94 144 LEU A CA 1
ATOM 1122 C C . LEU A 1 144 ? 13.408 10.927 -4.430 1.00 95.94 144 LEU A C 1
ATOM 1124 O O . LEU A 1 144 ? 12.259 11.141 -4.047 1.00 95.94 144 LEU A O 1
ATOM 1128 N N . GLN A 1 145 ? 14.459 11.641 -4.039 1.00 94.44 145 GLN A N 1
ATOM 1129 C CA . GLN A 1 145 ? 14.371 12.869 -3.256 1.00 94.44 145 GLN A CA 1
ATOM 1130 C C . GLN A 1 145 ? 14.676 14.071 -4.155 1.00 94.44 145 GLN A C 1
ATOM 1132 O O . GLN A 1 145 ? 15.705 14.123 -4.827 1.00 94.44 145 GLN A O 1
ATOM 1137 N N . TYR A 1 146 ? 13.768 15.041 -4.195 1.00 92.06 146 TYR A N 1
ATOM 1138 C CA . TYR A 1 146 ? 13.955 16.276 -4.944 1.00 92.06 146 TYR A CA 1
ATOM 1139 C C . TYR A 1 146 ? 14.899 17.222 -4.202 1.00 92.06 146 TYR A C 1
ATOM 1141 O O . TYR A 1 146 ? 14.807 17.394 -2.988 1.00 92.06 146 TYR A O 1
ATOM 1149 N N . GLY A 1 147 ? 15.785 17.878 -4.953 1.00 89.81 147 GLY A N 1
ATOM 1150 C CA . GLY A 1 147 ? 16.714 18.871 -4.406 1.00 89.81 147 GLY A CA 1
ATOM 1151 C C . GLY A 1 147 ? 17.905 18.286 -3.641 1.00 89.81 147 GLY A C 1
ATOM 1152 O O . GLY A 1 147 ? 18.697 19.052 -3.098 1.00 89.81 147 GLY A O 1
ATOM 1153 N N . THR A 1 148 ? 18.069 16.962 -3.620 1.00 89.25 148 THR A N 1
ATOM 1154 C CA . THR A 1 148 ? 19.220 16.280 -3.015 1.00 89.25 148 THR A CA 1
ATOM 1155 C C . THR A 1 148 ? 19.939 15.409 -4.044 1.00 89.25 148 THR A C 1
ATOM 1157 O O . THR A 1 148 ? 19.398 15.083 -5.103 1.00 89.25 148 THR A O 1
ATOM 1160 N N . GLN A 1 149 ? 21.199 15.065 -3.766 1.00 89.62 149 GLN A N 1
ATOM 1161 C CA . GLN A 1 149 ? 21.902 14.054 -4.555 1.00 89.62 149 GLN A CA 1
ATOM 1162 C C . GLN A 1 149 ? 21.410 12.653 -4.156 1.00 89.62 149 GLN A C 1
ATOM 1164 O O . GLN A 1 149 ? 21.205 12.416 -2.963 1.00 89.62 149 GLN A O 1
ATOM 1169 N N . PRO A 1 150 ? 21.244 11.726 -5.120 1.00 90.25 150 PRO A N 1
ATOM 1170 C CA . PRO A 1 150 ? 20.882 10.345 -4.815 1.00 90.25 150 PRO A CA 1
ATOM 1171 C C . PRO A 1 150 ? 21.977 9.684 -3.973 1.00 90.25 150 PRO A C 1
ATOM 1173 O O . PRO A 1 150 ? 23.166 9.959 -4.162 1.00 90.25 150 PRO A O 1
ATOM 1176 N N . GLN A 1 151 ? 21.587 8.779 -3.076 1.00 90.50 151 GLN A N 1
ATOM 1177 C CA . GLN A 1 151 ? 22.542 8.010 -2.270 1.00 90.50 151 GLN A CA 1
ATOM 1178 C C . GLN A 1 151 ? 23.406 7.099 -3.146 1.00 90.50 151 GLN A C 1
ATOM 1180 O O . GLN A 1 151 ? 24.587 6.898 -2.863 1.00 90.50 151 GLN A O 1
ATOM 1185 N N . ASN A 1 152 ? 22.827 6.574 -4.227 1.00 91.19 152 ASN A N 1
ATOM 1186 C CA . ASN A 1 152 ? 23.527 5.847 -5.271 1.00 91.19 152 ASN A CA 1
ATOM 1187 C C . ASN A 1 152 ? 23.528 6.658 -6.581 1.00 91.19 152 ASN A C 1
ATOM 1189 O O . ASN A 1 152 ? 22.575 6.577 -7.360 1.00 91.19 152 ASN A O 1
ATOM 1193 N N . PRO A 1 153 ? 24.621 7.378 -6.899 1.00 92.88 153 PRO A N 1
ATOM 1194 C CA . PRO A 1 153 ? 24.757 8.095 -8.169 1.00 92.88 153 PRO A CA 1
ATOM 1195 C C . PRO A 1 153 ? 24.613 7.210 -9.416 1.00 92.88 153 PRO A C 1
ATOM 1197 O O . PRO A 1 153 ? 24.229 7.705 -10.474 1.00 92.88 153 PRO A O 1
ATOM 1200 N N . ASN A 1 154 ? 24.875 5.904 -9.287 1.00 95.69 154 ASN A N 1
ATOM 1201 C CA . ASN A 1 154 ? 24.744 4.912 -10.356 1.00 95.69 154 ASN A CA 1
ATOM 1202 C C . ASN A 1 154 ? 23.381 4.195 -10.345 1.00 95.69 154 ASN A C 1
ATOM 1204 O O . ASN A 1 154 ? 23.227 3.175 -11.019 1.00 95.69 154 ASN A O 1
ATOM 1208 N N . GLY A 1 155 ? 22.407 4.676 -9.564 1.00 97.06 155 GLY A N 1
ATOM 1209 C CA . GLY A 1 155 ? 21.060 4.112 -9.493 1.00 97.06 155 GLY A CA 1
ATOM 1210 C C . GLY A 1 155 ? 20.316 4.151 -10.836 1.00 97.06 155 GLY A C 1
ATOM 1211 O O . GLY A 1 155 ? 20.725 4.861 -11.761 1.00 97.06 155 GLY A O 1
ATOM 1212 N N . PRO A 1 156 ? 19.227 3.380 -10.984 1.00 97.62 156 PRO A N 1
ATOM 1213 C CA . PRO A 1 156 ? 18.463 3.333 -12.224 1.00 97.62 156 PRO A CA 1
ATOM 1214 C C . PRO A 1 156 ? 17.818 4.684 -12.551 1.00 97.62 156 PRO A C 1
ATOM 1216 O O . PRO A 1 156 ? 17.487 5.484 -11.669 1.00 97.62 156 PRO A O 1
ATOM 1219 N N . ARG A 1 157 ? 17.628 4.932 -13.849 1.00 96.62 157 ARG A N 1
ATOM 1220 C CA . ARG A 1 157 ? 17.095 6.184 -14.393 1.00 96.62 157 ARG A CA 1
ATOM 1221 C C . ARG A 1 157 ? 15.831 5.927 -15.196 1.00 96.62 157 ARG A C 1
ATOM 1223 O O . ARG A 1 157 ? 15.883 5.647 -16.393 1.00 96.62 157 ARG A O 1
ATOM 1230 N N . PHE A 1 158 ? 14.688 6.051 -14.534 1.00 95.75 158 PHE A N 1
ATOM 1231 C CA . PHE A 1 158 ? 13.410 5.649 -15.107 1.00 95.75 158 PHE A CA 1
ATOM 1232 C C . PHE A 1 158 ? 12.749 6.731 -15.962 1.00 95.75 158 PHE A C 1
ATOM 1234 O O . PHE A 1 158 ? 12.728 7.910 -15.606 1.00 95.75 158 PHE A O 1
ATOM 1241 N N . ARG A 1 159 ? 12.122 6.288 -17.053 1.00 94.06 159 ARG A N 1
ATOM 1242 C CA . ARG A 1 159 ? 10.893 6.881 -17.580 1.00 94.06 159 ARG A 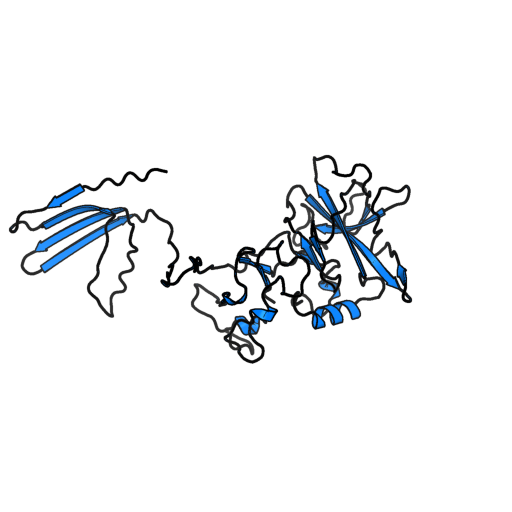CA 1
ATOM 1243 C C . ARG A 1 159 ? 9.722 6.345 -16.764 1.00 94.06 159 ARG A C 1
ATOM 1245 O O . ARG A 1 159 ? 9.588 5.135 -16.585 1.00 94.06 159 ARG A O 1
ATOM 1252 N N . VAL A 1 160 ? 8.893 7.239 -16.246 1.00 94.38 160 VAL A N 1
ATOM 1253 C CA . VAL A 1 160 ? 7.839 6.857 -15.307 1.00 94.38 160 VAL A CA 1
ATOM 1254 C C . VAL A 1 160 ? 6.514 6.680 -16.048 1.00 94.38 160 VAL A C 1
ATOM 1256 O O . VAL A 1 160 ? 5.987 7.610 -16.647 1.00 94.38 160 VAL A O 1
ATOM 1259 N N . LEU A 1 161 ? 5.960 5.470 -16.000 1.00 90.62 161 LEU A N 1
ATOM 1260 C CA . LEU A 1 161 ? 4.620 5.171 -16.488 1.00 90.62 161 LEU A CA 1
ATOM 1261 C C . LEU A 1 161 ? 3.594 5.905 -15.617 1.00 90.62 161 LEU A C 1
ATOM 1263 O O . LEU A 1 161 ? 3.589 5.753 -14.392 1.00 90.62 161 LEU A O 1
ATOM 1267 N N . GLY A 1 162 ? 2.725 6.687 -16.260 1.00 81.00 162 GLY A N 1
ATOM 1268 C CA . GLY A 1 162 ? 1.730 7.528 -15.588 1.00 81.00 162 GLY A CA 1
ATOM 1269 C C . GLY A 1 162 ? 2.198 8.953 -15.271 1.00 81.00 162 GLY A C 1
ATOM 1270 O O . GLY A 1 162 ? 1.393 9.734 -14.773 1.00 81.00 162 GLY A O 1
ATOM 1271 N N . ASP A 1 163 ? 3.446 9.310 -15.591 1.00 84.56 163 ASP A N 1
ATOM 1272 C CA . ASP A 1 163 ? 3.955 10.686 -15.555 1.00 84.56 163 ASP A CA 1
ATOM 1273 C C . ASP A 1 163 ? 4.301 11.128 -16.992 1.00 84.56 163 ASP A C 1
ATOM 1275 O O . ASP A 1 163 ? 5.120 10.479 -17.646 1.00 84.56 163 ASP A O 1
ATOM 1279 N N . PRO A 1 164 ? 3.692 12.203 -17.529 1.00 75.38 164 PRO A N 1
ATOM 1280 C CA . PRO A 1 164 ? 4.000 12.687 -18.875 1.00 75.38 164 PRO A CA 1
ATOM 1281 C C . PRO A 1 164 ? 5.401 13.314 -18.995 1.00 75.38 164 PRO A C 1
ATOM 1283 O O . PRO A 1 164 ? 5.846 13.600 -20.108 1.00 75.38 164 PRO A O 1
ATOM 1286 N N . SER A 1 165 ? 6.100 13.557 -17.882 1.00 83.44 165 SER A N 1
ATOM 1287 C CA . SER A 1 165 ? 7.433 14.153 -17.890 1.00 83.44 165 SER A CA 1
ATOM 1288 C C . SER A 1 165 ? 8.462 13.263 -18.608 1.00 83.44 165 SER A C 1
ATOM 1290 O O . SER A 1 165 ? 8.641 12.097 -18.249 1.00 83.44 165 SER A O 1
ATOM 1292 N N . PRO A 1 166 ? 9.231 13.803 -19.573 1.00 78.50 166 PRO A N 1
ATOM 1293 C CA . PRO A 1 166 ? 10.304 13.058 -20.230 1.00 78.50 166 PRO A CA 1
ATOM 1294 C C . PRO A 1 166 ? 11.580 12.950 -19.372 1.00 78.50 166 PRO A C 1
ATOM 1296 O O . PRO A 1 166 ? 12.564 12.346 -19.813 1.00 78.50 166 PRO A O 1
ATOM 1299 N N . ALA A 1 167 ? 11.606 13.564 -18.183 1.00 82.44 167 ALA A N 1
ATOM 1300 C CA . ALA A 1 167 ? 12.794 13.658 -17.344 1.00 82.44 167 ALA A CA 1
ATOM 1301 C C . ALA A 1 167 ? 13.225 12.291 -16.788 1.00 82.44 167 ALA A C 1
ATOM 1303 O O . ALA A 1 167 ? 12.425 11.545 -16.231 1.00 82.44 167 ALA A O 1
ATOM 1304 N N . ARG A 1 168 ? 14.528 11.992 -16.889 1.00 85.31 168 ARG A N 1
ATOM 1305 C CA . ARG A 1 168 ? 15.138 10.766 -16.350 1.00 85.31 168 ARG A CA 1
ATOM 1306 C C . ARG A 1 168 ? 16.006 11.090 -15.143 1.00 85.31 168 ARG A C 1
ATOM 1308 O O . ARG A 1 168 ? 17.180 11.454 -15.295 1.00 85.31 168 ARG A O 1
ATOM 1315 N N . GLN A 1 169 ? 15.414 10.955 -13.965 1.00 90.38 169 GLN A N 1
ATOM 1316 C CA . GLN A 1 169 ? 16.078 11.160 -12.679 1.00 90.38 169 GLN A CA 1
ATOM 1317 C C . GLN A 1 169 ? 16.648 9.841 -12.153 1.00 90.38 169 GLN A C 1
ATOM 1319 O O . GLN A 1 169 ? 16.145 8.775 -12.498 1.00 90.38 169 GLN A O 1
ATOM 1324 N N . THR A 1 170 ? 17.713 9.923 -11.359 1.00 95.31 170 THR A N 1
ATOM 1325 C CA . THR A 1 170 ? 18.327 8.764 -10.700 1.00 95.31 170 THR A CA 1
ATOM 1326 C C . THR A 1 170 ? 17.560 8.441 -9.426 1.00 95.31 170 THR A C 1
ATOM 1328 O O . THR A 1 170 ? 17.316 9.339 -8.623 1.00 95.31 170 THR A O 1
ATOM 1331 N N . TYR A 1 171 ? 17.192 7.176 -9.247 1.00 97.19 171 TYR A N 1
ATOM 1332 C CA . TYR A 1 171 ? 16.471 6.707 -8.067 1.00 97.19 171 TYR A CA 1
ATOM 1333 C C . TYR A 1 171 ? 17.363 5.848 -7.174 1.00 97.19 171 TYR A C 1
ATOM 1335 O O . TYR A 1 171 ? 18.203 5.088 -7.658 1.00 97.19 171 TYR A O 1
ATOM 1343 N N . ASP A 1 172 ? 17.105 5.906 -5.873 1.00 97.19 172 ASP A N 1
ATOM 1344 C CA . ASP A 1 172 ? 17.664 4.985 -4.896 1.00 97.19 172 ASP A CA 1
ATOM 1345 C C . ASP A 1 172 ? 16.771 3.744 -4.783 1.00 97.19 172 ASP A C 1
ATOM 1347 O O . ASP A 1 172 ? 15.550 3.841 -4.627 1.00 97.19 172 ASP A O 1
ATOM 1351 N N . LEU A 1 173 ? 17.382 2.561 -4.862 1.00 97.31 173 LEU A N 1
ATOM 1352 C CA . LEU A 1 173 ? 16.705 1.294 -4.597 1.00 97.31 173 LEU A CA 1
ATOM 1353 C C . LEU A 1 173 ? 16.496 1.137 -3.087 1.00 97.31 173 LEU A C 1
ATOM 1355 O O . LEU A 1 173 ? 17.459 1.158 -2.320 1.00 97.31 173 LEU A O 1
ATOM 1359 N N . LEU A 1 174 ? 15.249 0.925 -2.669 1.00 96.12 174 LEU A N 1
ATOM 1360 C CA . LEU A 1 174 ? 14.929 0.591 -1.286 1.00 96.12 174 LEU A CA 1
ATOM 1361 C C . LEU A 1 174 ? 15.164 -0.902 -1.038 1.00 96.12 174 LEU A C 1
ATOM 1363 O O . LEU A 1 174 ? 14.928 -1.738 -1.914 1.00 96.12 174 LEU A O 1
ATOM 1367 N N . ARG A 1 175 ? 15.607 -1.253 0.171 1.00 91.12 175 ARG A N 1
ATOM 1368 C CA . ARG A 1 175 ? 15.861 -2.647 0.553 1.00 91.12 175 ARG A CA 1
ATOM 1369 C C . ARG A 1 175 ? 14.644 -3.246 1.243 1.00 91.12 175 ARG A C 1
ATOM 1371 O O . ARG A 1 175 ? 14.152 -2.707 2.236 1.00 91.12 175 ARG A O 1
ATOM 1378 N N . GLU A 1 176 ? 14.187 -4.385 0.739 1.00 87.12 176 GLU A N 1
ATOM 1379 C CA . GLU A 1 176 ? 13.124 -5.160 1.377 1.00 87.12 176 GLU A CA 1
ATOM 1380 C C . GLU A 1 176 ? 13.561 -5.602 2.783 1.00 87.12 176 GLU A C 1
ATOM 1382 O O . GLU A 1 176 ? 14.714 -5.968 3.011 1.00 87.12 176 GLU A O 1
ATOM 1387 N N . GLY A 1 177 ? 12.652 -5.506 3.748 1.00 81.12 177 GLY A N 1
ATOM 1388 C CA . GLY A 1 177 ? 12.874 -5.812 5.159 1.00 81.12 177 GLY A CA 1
ATOM 1389 C C . GLY A 1 177 ? 13.636 -4.750 5.956 1.00 81.12 177 GLY A C 1
ATOM 1390 O O . GLY A 1 177 ? 13.634 -4.813 7.184 1.00 81.12 177 GLY A O 1
ATOM 1391 N N . VAL A 1 178 ? 14.236 -3.758 5.289 1.00 83.44 178 VAL A N 1
ATOM 1392 C CA . VAL A 1 178 ? 14.985 -2.670 5.944 1.00 83.44 178 VAL A CA 1
ATOM 1393 C C . VAL A 1 178 ? 14.331 -1.313 5.716 1.00 83.44 178 VAL A C 1
ATOM 1395 O O . VAL A 1 178 ? 14.143 -0.553 6.658 1.00 83.44 178 VAL A O 1
ATOM 1398 N N . ASP A 1 179 ? 13.981 -1.003 4.470 1.00 86.25 179 ASP A N 1
ATOM 1399 C CA . ASP A 1 179 ? 13.375 0.271 4.084 1.00 86.25 179 ASP A CA 1
ATOM 1400 C C . ASP A 1 179 ? 11.858 0.133 3.849 1.00 86.25 179 ASP A C 1
ATOM 1402 O O . ASP A 1 179 ? 11.112 1.108 3.991 1.00 86.25 179 ASP A O 1
ATOM 1406 N N . TYR A 1 180 ? 11.388 -1.079 3.530 1.00 91.38 180 TYR A N 1
ATOM 1407 C CA . TYR A 1 180 ? 9.972 -1.410 3.362 1.00 91.38 180 TYR A CA 1
ATOM 1408 C C . TYR A 1 180 ? 9.676 -2.893 3.638 1.00 91.38 180 TYR A C 1
ATOM 1410 O O . TYR A 1 180 ? 10.553 -3.748 3.539 1.00 91.38 180 TYR A O 1
ATOM 1418 N N . TYR A 1 181 ? 8.422 -3.199 3.955 1.00 89.56 181 TYR A N 1
ATOM 1419 C CA . TYR A 1 181 ? 7.845 -4.538 4.022 1.00 89.56 181 TYR A CA 1
ATOM 1420 C C . TYR A 1 181 ? 7.101 -4.819 2.722 1.00 89.56 181 TYR A C 1
ATOM 1422 O O . TYR A 1 181 ? 6.297 -3.989 2.296 1.00 89.56 181 TYR A O 1
ATOM 1430 N N . MET A 1 182 ? 7.329 -5.990 2.132 1.00 92.81 182 MET A N 1
ATOM 1431 C CA . MET A 1 182 ? 6.561 -6.497 1.000 1.00 92.81 182 MET A CA 1
ATOM 1432 C C . MET A 1 182 ? 5.627 -7.608 1.478 1.00 92.81 182 MET A C 1
ATOM 1434 O O . MET A 1 182 ? 6.087 -8.570 2.097 1.00 92.81 182 MET A O 1
ATOM 1438 N N . ASP A 1 183 ? 4.331 -7.516 1.182 1.00 93.19 183 ASP A N 1
ATOM 1439 C CA . ASP A 1 183 ? 3.427 -8.628 1.476 1.00 93.19 183 ASP A CA 1
ATOM 1440 C C . ASP A 1 183 ? 3.689 -9.812 0.522 1.00 93.19 183 ASP A C 1
ATOM 1442 O O . ASP A 1 183 ? 3.945 -9.596 -0.669 1.00 93.19 183 ASP A O 1
ATOM 1446 N N . PRO A 1 184 ? 3.588 -11.074 0.986 1.00 90.94 184 PRO A N 1
ATOM 1447 C CA . PRO A 1 184 ? 3.790 -12.249 0.139 1.00 90.94 184 PRO A CA 1
ATOM 1448 C C . PRO A 1 184 ? 2.916 -12.313 -1.123 1.00 90.94 184 PRO A C 1
ATOM 1450 O O . PRO A 1 184 ? 3.326 -12.934 -2.101 1.00 90.94 184 PRO A O 1
ATOM 1453 N N . SER A 1 185 ? 1.740 -11.674 -1.140 1.00 93.44 185 SER A N 1
ATOM 1454 C CA . SER A 1 185 ? 0.902 -11.569 -2.347 1.00 93.44 185 SER A CA 1
ATOM 1455 C C . SER A 1 185 ? 1.523 -10.711 -3.450 1.00 93.44 185 SER A C 1
ATOM 1457 O O . SER A 1 185 ? 1.052 -10.740 -4.583 1.00 93.44 185 SER A O 1
ATOM 1459 N N . GLN A 1 186 ? 2.549 -9.924 -3.119 1.00 96.38 186 GLN A N 1
ATOM 1460 C CA . GLN A 1 186 ? 3.162 -8.898 -3.957 1.00 96.38 186 GLN A CA 1
ATOM 1461 C C . GLN A 1 186 ? 2.211 -7.758 -4.375 1.00 96.38 186 GLN A C 1
ATOM 1463 O O . GLN A 1 186 ? 2.578 -6.914 -5.196 1.00 96.38 186 GLN A O 1
ATOM 1468 N N . LEU A 1 187 ? 0.994 -7.695 -3.822 1.00 97.06 187 LEU A N 1
ATOM 1469 C CA . LEU A 1 187 ? -0.016 -6.703 -4.204 1.00 97.06 187 LEU A CA 1
ATOM 1470 C C . LEU A 1 187 ? 0.075 -5.395 -3.420 1.00 97.06 187 LEU A C 1
ATOM 1472 O O . LEU A 1 187 ? -0.470 -4.388 -3.874 1.00 97.06 187 LEU A O 1
ATOM 1476 N N . TRP A 1 188 ? 0.749 -5.394 -2.273 1.00 97.00 188 TRP A N 1
ATOM 1477 C CA . TRP A 1 188 ? 0.933 -4.202 -1.460 1.00 97.00 188 TRP A CA 1
ATOM 1478 C C . TRP A 1 188 ? 2.240 -4.246 -0.670 1.00 97.00 188 TRP A C 1
ATOM 1480 O O . TRP A 1 188 ? 2.840 -5.305 -0.467 1.00 97.00 188 TRP A O 1
ATOM 1490 N N . PHE A 1 189 ? 2.669 -3.072 -0.225 1.00 96.00 189 PHE A N 1
ATOM 1491 C CA . PHE A 1 189 ? 3.863 -2.892 0.584 1.00 96.00 189 PHE A CA 1
ATOM 1492 C C . PHE A 1 189 ? 3.697 -1.726 1.563 1.00 96.00 189 PHE A C 1
ATOM 1494 O O . PHE A 1 189 ? 2.851 -0.845 1.377 1.00 96.00 189 PHE A O 1
ATOM 1501 N N . ALA A 1 190 ? 4.515 -1.721 2.613 1.00 93.25 190 ALA A N 1
ATOM 1502 C CA . ALA A 1 190 ? 4.548 -0.661 3.612 1.00 93.25 190 ALA A CA 1
ATOM 1503 C C . ALA A 1 190 ? 5.961 -0.121 3.787 1.00 93.25 190 ALA A C 1
ATOM 1505 O O . ALA A 1 190 ? 6.898 -0.879 4.018 1.00 93.25 190 ALA A O 1
ATOM 1506 N N . LEU A 1 191 ? 6.127 1.196 3.728 1.00 91.69 191 LEU A N 1
ATOM 1507 C CA . LEU A 1 191 ? 7.404 1.823 4.040 1.00 91.69 191 LEU A CA 1
ATOM 1508 C C . LEU A 1 191 ? 7.672 1.769 5.551 1.00 91.69 191 LEU A C 1
ATOM 1510 O O . LEU A 1 191 ? 6.774 1.981 6.371 1.00 91.69 191 LEU A O 1
ATOM 1514 N N . VAL A 1 192 ? 8.932 1.557 5.938 1.00 85.19 192 VAL A N 1
ATOM 1515 C CA . VAL A 1 192 ? 9.350 1.731 7.341 1.00 85.19 192 VAL A CA 1
ATOM 1516 C C . VAL A 1 192 ? 9.200 3.197 7.739 1.00 85.19 192 VAL A C 1
ATOM 1518 O O . VAL A 1 192 ? 8.638 3.505 8.788 1.00 85.19 192 VAL A O 1
ATOM 1521 N N . ARG A 1 193 ? 9.638 4.103 6.855 1.00 85.38 193 ARG A N 1
ATOM 1522 C CA . ARG A 1 193 ? 9.513 5.556 7.006 1.00 85.38 193 ARG A CA 1
ATOM 1523 C C . ARG A 1 193 ? 8.527 6.108 5.974 1.00 85.38 193 ARG A C 1
ATOM 1525 O O . ARG A 1 193 ? 8.789 5.907 4.781 1.00 85.38 193 ARG A O 1
ATOM 1532 N N . PRO A 1 194 ? 7.459 6.811 6.400 1.00 90.31 194 PRO A N 1
ATOM 1533 C CA . PRO A 1 194 ? 6.521 7.454 5.487 1.00 90.31 194 PRO A CA 1
ATOM 1534 C C . PRO A 1 194 ? 7.228 8.330 4.451 1.00 90.31 194 PRO A C 1
ATOM 1536 O O . PRO A 1 194 ? 8.300 8.884 4.713 1.00 90.31 194 PRO A O 1
ATOM 1539 N N . LEU A 1 195 ? 6.622 8.439 3.273 1.00 92.25 195 LEU A N 1
ATOM 1540 C CA . LEU A 1 195 ? 7.109 9.288 2.193 1.00 92.25 195 LEU A CA 1
ATOM 1541 C C . LEU A 1 195 ? 6.929 10.767 2.563 1.00 92.25 195 LEU A C 1
ATOM 1543 O O . LEU A 1 195 ? 5.855 11.169 3.017 1.00 92.25 195 LEU A O 1
ATOM 1547 N N . ASN A 1 196 ? 7.945 11.593 2.316 1.00 93.50 196 ASN A N 1
ATOM 1548 C CA . ASN A 1 196 ? 7.798 13.040 2.401 1.00 93.50 196 ASN A CA 1
ATOM 1549 C C . ASN A 1 196 ? 6.887 13.533 1.255 1.00 93.50 196 ASN A C 1
ATOM 1551 O O . ASN A 1 196 ? 7.240 13.386 0.084 1.00 93.50 196 ASN A O 1
ATOM 1555 N N . PRO A 1 197 ? 5.732 14.151 1.555 1.00 89.44 197 PRO A N 1
ATOM 1556 C CA . PRO A 1 197 ? 4.743 14.483 0.536 1.00 89.44 197 PRO A CA 1
ATOM 1557 C C . PRO A 1 197 ? 5.146 15.646 -0.376 1.00 89.44 197 PRO A C 1
ATOM 1559 O O . PRO A 1 197 ? 4.495 15.841 -1.395 1.00 89.44 197 PRO A O 1
ATOM 1562 N N . THR A 1 198 ? 6.162 16.439 -0.024 1.00 92.19 198 THR A N 1
ATOM 1563 C CA . THR A 1 198 ? 6.566 17.622 -0.800 1.00 92.19 198 THR A CA 1
ATOM 1564 C C . THR A 1 198 ? 7.871 17.424 -1.555 1.00 92.19 198 THR A C 1
ATOM 1566 O O . THR A 1 198 ? 8.091 18.093 -2.563 1.00 92.19 198 THR A O 1
ATOM 1569 N N . SER A 1 199 ? 8.731 16.511 -1.099 1.00 94.25 199 SER A N 1
ATOM 1570 C CA . SER A 1 199 ? 10.074 16.336 -1.653 1.00 94.25 199 SER A CA 1
ATOM 1571 C C . SER A 1 199 ? 10.420 14.911 -2.069 1.00 94.25 199 SER A C 1
ATOM 1573 O O . SER A 1 199 ? 11.525 14.703 -2.564 1.00 94.25 199 SER A O 1
ATOM 1575 N N . GLU A 1 200 ? 9.520 13.934 -1.938 1.00 95.75 200 GLU A N 1
ATOM 1576 C CA . GLU A 1 200 ? 9.808 12.557 -2.341 1.00 95.75 200 GLU A CA 1
ATOM 1577 C C . GLU A 1 200 ? 8.832 12.013 -3.387 1.00 95.75 200 GLU A C 1
ATOM 1579 O O . GLU A 1 200 ? 7.622 12.239 -3.347 1.00 95.75 200 GLU A O 1
ATOM 1584 N N . ARG A 1 201 ? 9.387 11.233 -4.316 1.00 96.31 201 ARG A N 1
ATOM 1585 C CA . ARG A 1 201 ? 8.657 10.415 -5.282 1.00 96.31 201 ARG A CA 1
ATOM 1586 C C . ARG A 1 201 ? 8.966 8.943 -5.041 1.00 96.31 201 ARG A C 1
ATOM 1588 O O . ARG A 1 201 ? 10.107 8.563 -4.774 1.00 96.31 201 ARG A O 1
ATOM 1595 N N . LEU A 1 202 ? 7.939 8.119 -5.192 1.00 98.00 202 LEU A N 1
ATOM 1596 C CA . LEU A 1 202 ? 7.971 6.676 -5.035 1.00 98.00 202 LEU A CA 1
ATOM 1597 C C . LEU A 1 202 ? 7.501 6.011 -6.329 1.00 98.00 202 LEU A C 1
ATOM 1599 O O . LEU A 1 202 ? 6.423 6.322 -6.848 1.00 98.00 202 LEU A O 1
ATOM 1603 N N . VAL A 1 203 ? 8.307 5.084 -6.838 1.00 98.06 203 VAL A N 1
ATOM 1604 C CA . VAL A 1 203 ? 7.984 4.288 -8.027 1.00 98.06 203 VAL A CA 1
ATOM 1605 C C . VAL A 1 203 ? 8.284 2.815 -7.776 1.00 98.06 203 VAL A C 1
ATOM 1607 O O . VAL A 1 203 ? 9.083 2.472 -6.903 1.00 98.06 203 VAL A O 1
ATOM 1610 N N . VAL A 1 204 ? 7.649 1.940 -8.552 1.00 98.56 204 VAL A N 1
ATOM 1611 C CA . VAL A 1 204 ? 7.887 0.491 -8.495 1.00 98.56 204 VAL A CA 1
ATOM 1612 C C . VAL A 1 204 ? 8.120 -0.091 -9.878 1.00 98.56 204 VAL A C 1
ATOM 1614 O O . VAL A 1 204 ? 7.482 0.310 -10.852 1.00 98.56 204 VAL A O 1
ATOM 1617 N N . ALA A 1 205 ? 8.989 -1.089 -9.951 1.00 98.50 205 ALA A N 1
ATOM 1618 C CA . ALA A 1 205 ? 9.096 -1.973 -11.101 1.00 98.50 205 ALA A CA 1
ATOM 1619 C C . ALA A 1 205 ? 9.074 -3.421 -10.611 1.00 98.50 205 ALA A C 1
ATOM 1621 O O . ALA A 1 205 ? 9.558 -3.720 -9.520 1.00 98.50 205 ALA A O 1
ATOM 1622 N N . TYR A 1 206 ? 8.473 -4.322 -11.379 1.00 98.31 206 TYR A N 1
ATOM 1623 C CA . TYR A 1 206 ? 8.263 -5.698 -10.957 1.00 98.31 206 TYR A CA 1
ATOM 1624 C C . TYR A 1 206 ? 8.390 -6.704 -12.097 1.00 98.31 206 TYR A C 1
ATOM 1626 O O . TYR A 1 206 ? 8.098 -6.418 -13.258 1.00 98.31 206 TYR A O 1
ATOM 1634 N N . TYR A 1 207 ? 8.821 -7.910 -11.736 1.00 98.00 207 TYR A N 1
ATOM 1635 C CA . TYR A 1 207 ? 8.748 -9.078 -12.605 1.00 98.00 207 TYR A CA 1
ATOM 1636 C C . TYR A 1 207 ? 7.330 -9.640 -12.603 1.00 98.00 207 TYR A C 1
ATOM 1638 O O . TYR A 1 207 ? 6.625 -9.573 -11.591 1.00 98.00 207 TYR A O 1
ATOM 1646 N N . VAL A 1 208 ? 6.955 -10.258 -13.716 1.00 96.88 208 VAL A N 1
ATOM 1647 C CA . VAL A 1 208 ? 5.732 -11.054 -13.860 1.00 96.88 208 VAL A CA 1
ATOM 1648 C C . VAL A 1 208 ? 6.076 -12.506 -14.181 1.00 96.88 208 VAL A C 1
ATOM 1650 O O . VAL A 1 208 ? 7.196 -12.799 -14.595 1.00 96.88 208 VAL A O 1
ATOM 1653 N N . ARG A 1 209 ? 5.131 -13.433 -14.012 1.00 92.88 209 ARG A N 1
ATOM 1654 C CA . ARG A 1 209 ? 5.327 -14.857 -14.328 1.00 92.88 209 ARG A CA 1
ATOM 1655 C C . ARG A 1 209 ? 4.543 -15.218 -15.583 1.00 92.88 209 ARG A C 1
ATOM 1657 O O . ARG A 1 209 ? 3.336 -15.403 -15.509 1.00 92.88 209 ARG A O 1
ATOM 1664 N N . ILE A 1 210 ? 5.227 -15.365 -16.715 1.00 92.50 210 ILE A N 1
ATOM 1665 C CA . ILE A 1 210 ? 4.614 -15.753 -17.996 1.00 92.50 210 ILE A CA 1
ATOM 1666 C C . ILE A 1 210 ? 5.191 -17.106 -18.410 1.00 92.50 210 ILE A C 1
ATOM 1668 O O . ILE A 1 210 ? 6.407 -17.296 -18.414 1.00 92.50 210 ILE A O 1
ATOM 1672 N N . GLY A 1 211 ? 4.325 -18.083 -18.697 1.00 89.88 211 GLY A N 1
ATOM 1673 C CA . GLY A 1 211 ? 4.764 -19.435 -19.071 1.00 89.88 211 GLY A CA 1
ATOM 1674 C C . GLY A 1 211 ? 5.652 -20.107 -18.013 1.00 89.88 211 GLY A C 1
ATOM 1675 O O . GLY A 1 211 ? 6.568 -20.851 -18.352 1.00 89.88 211 GLY A O 1
ATOM 1676 N N . GLY A 1 212 ? 5.438 -19.792 -16.730 1.00 88.00 212 GLY A N 1
ATOM 1677 C CA . GLY A 1 212 ? 6.225 -20.337 -15.620 1.00 88.00 212 GLY A CA 1
ATOM 1678 C C . GLY A 1 212 ? 7.600 -19.691 -15.405 1.00 88.00 212 GLY A C 1
ATOM 1679 O O . GLY A 1 212 ? 8.328 -20.144 -14.525 1.00 88.00 212 GLY A O 1
ATOM 1680 N N . ARG A 1 213 ? 7.954 -18.623 -16.133 1.00 93.25 213 ARG A N 1
ATOM 1681 C CA . ARG A 1 213 ? 9.236 -17.912 -15.980 1.00 93.25 213 ARG A CA 1
ATOM 1682 C C . ARG A 1 213 ? 9.051 -16.472 -15.521 1.00 93.25 213 ARG A C 1
ATOM 1684 O O . ARG A 1 213 ? 8.163 -15.773 -16.013 1.00 93.25 213 ARG A O 1
ATOM 1691 N N . ASP A 1 214 ? 9.910 -16.032 -14.607 1.00 94.81 214 ASP A N 1
ATOM 1692 C CA . ASP A 1 214 ? 10.012 -14.618 -14.248 1.00 94.81 214 ASP A CA 1
ATOM 1693 C C . ASP A 1 214 ? 10.460 -13.832 -15.486 1.00 94.81 214 ASP A C 1
ATOM 1695 O O . ASP A 1 214 ? 11.471 -14.146 -16.114 1.00 94.81 214 ASP A O 1
ATOM 1699 N N . THR A 1 215 ? 9.659 -12.847 -15.872 1.00 96.62 215 THR A N 1
ATOM 1700 C CA . THR A 1 215 ? 9.777 -12.112 -17.130 1.00 96.62 215 THR A CA 1
ATOM 1701 C C . THR A 1 215 ? 9.650 -10.621 -16.852 1.00 96.62 215 THR A C 1
ATOM 1703 O O . THR A 1 215 ? 8.801 -10.192 -16.068 1.00 96.62 215 THR A O 1
ATOM 1706 N N . VAL A 1 216 ? 10.491 -9.821 -17.507 1.00 96.94 216 VAL A N 1
ATOM 1707 C CA . VAL A 1 216 ? 10.351 -8.362 -17.530 1.00 96.94 216 VAL A CA 1
ATOM 1708 C C . VAL A 1 216 ? 9.305 -8.004 -18.579 1.00 96.94 216 VAL A C 1
ATOM 1710 O O . VAL A 1 216 ? 9.484 -8.302 -19.759 1.00 96.94 216 VAL A O 1
ATOM 1713 N N . TRP A 1 217 ? 8.217 -7.365 -18.153 1.00 96.25 217 TRP A N 1
ATOM 1714 C CA . TRP A 1 217 ? 7.169 -6.886 -19.051 1.00 96.25 217 TRP A CA 1
ATOM 1715 C C . TRP A 1 217 ? 7.042 -5.370 -18.932 1.00 96.25 217 TRP A C 1
ATOM 1717 O O . TRP A 1 217 ? 6.378 -4.845 -18.040 1.00 96.25 217 TRP A O 1
ATOM 1727 N N . THR A 1 218 ? 7.712 -4.652 -19.830 1.00 93.94 218 THR A N 1
ATOM 1728 C CA . THR A 1 218 ? 7.969 -3.212 -19.685 1.00 93.94 218 THR A CA 1
ATOM 1729 C C . THR A 1 218 ? 6.709 -2.357 -19.621 1.00 93.94 218 THR A C 1
ATOM 1731 O O . THR A 1 218 ? 6.690 -1.374 -18.887 1.00 93.94 218 THR A O 1
ATOM 1734 N N . THR A 1 219 ? 5.643 -2.727 -20.336 1.00 90.88 219 THR A N 1
ATOM 1735 C CA . THR A 1 219 ? 4.426 -1.903 -20.433 1.00 90.88 219 THR A CA 1
ATOM 1736 C C . THR A 1 219 ? 3.601 -1.868 -19.149 1.00 90.88 219 THR A C 1
ATOM 1738 O O . THR A 1 219 ? 2.760 -0.990 -18.999 1.00 90.88 219 THR A O 1
ATOM 1741 N N . THR A 1 220 ? 3.794 -2.828 -18.244 1.00 90.19 220 THR A N 1
ATOM 1742 C CA . THR A 1 220 ? 3.021 -2.946 -16.997 1.00 90.19 220 THR A CA 1
ATOM 1743 C C . THR A 1 220 ? 3.933 -3.043 -15.783 1.00 90.19 220 THR A C 1
ATOM 1745 O O . THR A 1 220 ? 3.752 -2.301 -14.825 1.00 90.19 220 THR A O 1
ATOM 1748 N N . GLY A 1 221 ? 4.936 -3.920 -15.829 1.00 90.38 221 GLY A N 1
ATOM 1749 C CA . GLY A 1 221 ? 5.909 -4.156 -14.768 1.00 90.38 221 GLY A CA 1
ATOM 1750 C C . GLY A 1 221 ? 7.091 -3.197 -14.780 1.00 90.38 221 GLY A C 1
ATOM 1751 O O . GLY A 1 221 ? 7.764 -3.063 -13.764 1.00 90.38 221 GLY A O 1
ATOM 1752 N N . GLY A 1 222 ? 7.338 -2.484 -15.879 1.00 96.38 222 GLY A N 1
ATOM 1753 C CA . GLY A 1 222 ? 8.546 -1.671 -16.025 1.00 96.38 222 GLY A CA 1
ATOM 1754 C C . GLY A 1 222 ? 9.811 -2.528 -16.182 1.00 96.38 222 GLY A C 1
ATOM 1755 O O . GLY A 1 222 ? 9.745 -3.648 -16.689 1.00 96.38 222 GLY A O 1
ATOM 1756 N N . THR A 1 223 ? 10.966 -2.001 -15.773 1.00 97.44 223 THR A N 1
ATOM 1757 C CA . THR A 1 223 ? 12.271 -2.677 -15.779 1.00 97.44 223 THR A CA 1
ATOM 1758 C C . THR A 1 223 ? 12.845 -2.693 -14.353 1.00 97.44 223 THR A C 1
ATOM 1760 O O . THR A 1 223 ? 13.248 -1.649 -13.841 1.00 97.44 223 THR A O 1
ATOM 1763 N N . PRO A 1 224 ? 12.863 -3.844 -13.652 1.00 97.12 224 PRO A N 1
ATOM 1764 C CA . PRO A 1 224 ? 13.316 -3.938 -12.258 1.00 97.12 224 PRO A CA 1
ATOM 1765 C C . PRO A 1 224 ? 14.849 -3.907 -12.134 1.00 97.12 224 PRO A C 1
ATOM 1767 O O . PRO A 1 224 ? 15.489 -4.840 -11.644 1.00 97.12 224 PRO A O 1
ATOM 1770 N N . ASP A 1 225 ? 15.448 -2.828 -12.622 1.00 96.94 225 ASP A N 1
ATOM 1771 C CA . ASP A 1 225 ? 16.889 -2.638 -12.676 1.00 96.94 225 ASP A CA 1
ATOM 1772 C C . ASP A 1 225 ? 17.426 -2.065 -11.365 1.00 96.94 225 ASP A C 1
ATOM 1774 O O . ASP A 1 225 ? 16.745 -1.325 -10.656 1.00 96.94 225 ASP A O 1
ATOM 1778 N N . VAL A 1 226 ? 18.681 -2.372 -11.050 1.00 96.44 226 VAL A N 1
ATOM 1779 C CA . VAL A 1 226 ? 19.349 -1.904 -9.821 1.00 96.44 226 VAL A CA 1
ATOM 1780 C C . VAL A 1 226 ? 20.364 -0.788 -10.072 1.00 96.44 226 VAL A C 1
ATOM 1782 O O . VAL A 1 226 ? 20.803 -0.130 -9.132 1.00 96.44 226 VAL A O 1
ATOM 1785 N N . GLN A 1 227 ? 20.742 -0.570 -11.331 1.00 96.88 227 GLN A N 1
ATOM 1786 C CA . GLN A 1 227 ? 21.716 0.432 -11.758 1.00 96.88 227 GLN A CA 1
ATOM 1787 C C . GLN A 1 227 ? 21.280 1.070 -13.076 1.00 96.88 227 GLN A C 1
ATOM 1789 O O . GLN A 1 227 ? 20.455 0.509 -13.803 1.00 96.88 227 GLN A O 1
ATOM 1794 N N . ALA A 1 228 ? 21.840 2.236 -13.387 1.00 96.38 228 ALA A N 1
ATOM 1795 C CA . ALA A 1 228 ? 21.671 2.871 -14.685 1.00 96.38 228 ALA A CA 1
ATOM 1796 C C . ALA A 1 228 ? 22.195 1.967 -15.809 1.00 96.38 228 ALA A C 1
ATOM 1798 O O . ALA A 1 228 ? 23.261 1.360 -15.697 1.00 96.38 228 ALA A O 1
ATOM 1799 N N . THR A 1 229 ? 21.467 1.923 -16.923 1.00 95.06 229 THR A N 1
ATOM 1800 C CA . THR A 1 229 ? 21.908 1.240 -18.144 1.00 95.06 229 THR A CA 1
ATOM 1801 C C . THR A 1 229 ? 21.801 2.173 -19.349 1.00 95.06 229 THR A C 1
ATOM 1803 O O . THR A 1 229 ? 21.237 3.264 -19.261 1.00 95.06 229 THR A O 1
ATOM 1806 N N . ALA A 1 230 ? 22.370 1.760 -20.486 1.00 93.44 230 ALA A N 1
ATOM 1807 C CA . ALA A 1 230 ? 22.223 2.493 -21.745 1.00 93.44 230 ALA A CA 1
ATOM 1808 C C . ALA A 1 230 ? 20.807 2.374 -22.342 1.00 93.44 230 ALA A C 1
ATOM 1810 O O . ALA A 1 230 ? 20.410 3.217 -23.145 1.00 93.44 230 ALA A O 1
ATOM 1811 N N . ALA A 1 231 ? 20.058 1.330 -21.970 1.00 93.56 231 ALA A N 1
ATOM 1812 C CA . ALA A 1 231 ? 18.694 1.112 -22.427 1.00 93.56 231 ALA A CA 1
ATOM 1813 C C . ALA A 1 231 ? 17.693 1.974 -21.642 1.00 93.56 231 ALA A C 1
ATOM 1815 O O . ALA A 1 231 ? 17.964 2.438 -20.535 1.00 93.56 231 ALA A O 1
ATOM 1816 N N . ASP A 1 232 ? 16.505 2.172 -22.215 1.00 93.19 232 ASP A N 1
ATOM 1817 C CA . ASP A 1 232 ? 15.421 2.851 -21.511 1.00 93.19 232 ASP A CA 1
ATOM 1818 C C . ASP A 1 232 ? 14.908 1.986 -20.357 1.00 93.19 232 ASP A C 1
ATOM 1820 O O . ASP A 1 232 ? 14.483 0.849 -20.562 1.00 93.19 232 ASP A O 1
ATOM 1824 N N . GLN A 1 233 ? 14.908 2.562 -19.156 1.00 96.62 233 GLN A N 1
ATOM 1825 C CA . GLN A 1 233 ? 14.399 1.924 -17.948 1.00 96.62 233 GLN A CA 1
ATOM 1826 C C . GLN A 1 233 ? 13.015 2.483 -17.629 1.00 96.62 233 GLN A C 1
ATOM 1828 O O . GLN A 1 233 ? 12.775 3.679 -17.808 1.00 96.62 233 GLN A O 1
ATOM 1833 N N . TRP A 1 234 ? 12.110 1.644 -17.135 1.00 96.50 234 TRP A N 1
ATOM 1834 C CA . TRP A 1 234 ? 10.716 2.013 -16.894 1.00 96.50 234 TRP A CA 1
ATOM 1835 C C . TRP A 1 234 ? 10.282 1.669 -15.472 1.00 96.50 234 TRP A C 1
ATOM 1837 O O . TRP A 1 234 ? 10.602 0.601 -14.966 1.00 96.50 234 TRP A O 1
ATOM 1847 N N . ALA A 1 235 ? 9.510 2.541 -14.833 1.00 97.25 235 ALA A N 1
ATOM 1848 C CA . ALA A 1 235 ? 8.901 2.256 -13.535 1.00 97.25 235 ALA A CA 1
ATOM 1849 C C . ALA A 1 235 ? 7.492 2.840 -13.465 1.00 97.25 235 ALA A C 1
ATOM 1851 O O . ALA A 1 235 ? 7.169 3.794 -14.164 1.00 97.25 235 ALA A O 1
ATOM 1852 N N . ASN A 1 236 ? 6.645 2.277 -12.616 1.00 96.69 236 ASN A N 1
ATOM 1853 C CA . ASN A 1 236 ? 5.287 2.747 -12.396 1.00 96.69 236 ASN A CA 1
ATOM 1854 C C . ASN A 1 236 ? 5.252 3.795 -11.291 1.00 96.69 236 ASN A C 1
ATOM 1856 O O . ASN A 1 236 ? 5.769 3.544 -10.199 1.00 96.69 236 ASN A O 1
ATOM 1860 N N . LEU A 1 237 ? 4.577 4.919 -11.538 1.00 96.50 237 LEU A N 1
ATOM 1861 C CA . LEU A 1 237 ? 4.317 5.909 -10.498 1.00 96.50 237 LEU A CA 1
ATOM 1862 C C . LEU A 1 237 ? 3.453 5.306 -9.383 1.00 96.50 237 LEU A C 1
ATOM 1864 O O . LEU A 1 237 ? 2.369 4.786 -9.649 1.00 96.50 237 LEU A O 1
ATOM 1868 N N . VAL A 1 238 ? 3.926 5.403 -8.138 1.00 96.75 238 VAL A N 1
ATOM 1869 C CA . VAL A 1 238 ? 3.127 5.076 -6.947 1.00 96.75 238 VAL A CA 1
ATOM 1870 C C . VAL A 1 238 ? 2.643 6.338 -6.259 1.00 96.75 238 VAL A C 1
ATOM 1872 O O . VAL A 1 238 ? 1.458 6.465 -5.978 1.00 96.75 238 VAL A O 1
ATOM 1875 N N . SER A 1 239 ? 3.547 7.275 -5.995 1.00 95.50 239 SER A N 1
ATOM 1876 C CA . SER A 1 239 ? 3.211 8.540 -5.350 1.00 95.50 239 SER A CA 1
ATOM 1877 C C . SER A 1 239 ? 4.275 9.580 -5.663 1.00 95.50 239 SER A C 1
ATOM 1879 O O . SER A 1 239 ? 5.456 9.257 -5.760 1.00 95.50 239 SER A O 1
ATOM 1881 N N . ASP A 1 240 ? 3.868 10.836 -5.765 1.00 94.19 240 ASP A N 1
ATOM 1882 C CA . ASP A 1 240 ? 4.753 11.997 -5.777 1.00 94.19 240 ASP A CA 1
ATOM 1883 C C . ASP A 1 240 ? 3.991 13.229 -5.236 1.00 94.19 240 ASP A C 1
ATOM 1885 O O . ASP A 1 240 ? 2.807 13.100 -4.895 1.00 94.19 240 ASP A O 1
ATOM 1889 N N . PRO A 1 241 ? 4.625 14.413 -5.137 1.00 93.25 241 PRO A N 1
ATOM 1890 C CA . PRO A 1 241 ? 3.958 15.619 -4.643 1.00 93.25 241 PRO A CA 1
ATOM 1891 C C . PRO A 1 241 ? 2.796 16.116 -5.517 1.00 93.25 241 PRO A C 1
ATOM 1893 O O . PRO A 1 241 ? 1.930 16.837 -5.027 1.00 93.25 241 PRO A O 1
ATOM 1896 N N . GLY A 1 242 ? 2.768 15.751 -6.803 1.00 91.25 242 GLY A N 1
ATOM 1897 C CA . GLY A 1 242 ? 1.712 16.112 -7.751 1.00 91.25 242 GLY A CA 1
ATOM 1898 C C . GLY A 1 242 ? 0.538 15.127 -7.783 1.00 91.25 242 GLY A C 1
ATOM 1899 O O . GLY A 1 242 ? -0.489 15.420 -8.395 1.00 91.25 242 GLY A O 1
ATOM 1900 N N . VAL A 1 243 ? 0.650 13.964 -7.133 1.00 92.56 243 VAL A N 1
ATOM 1901 C CA . VAL A 1 243 ? -0.440 12.986 -7.033 1.00 92.56 243 VAL A CA 1
ATOM 1902 C C . VAL A 1 243 ? -1.520 13.488 -6.067 1.00 92.56 243 VAL A C 1
ATOM 1904 O O . VAL A 1 243 ? -1.332 13.509 -4.849 1.00 92.56 243 VAL A O 1
ATOM 1907 N N . GLY A 1 244 ? -2.685 13.829 -6.625 1.00 91.25 244 GLY A N 1
ATOM 1908 C CA . GLY A 1 244 ? -3.912 14.188 -5.903 1.00 91.25 244 GLY A CA 1
ATOM 1909 C C . GLY A 1 244 ? -5.134 13.420 -6.430 1.00 91.25 244 GLY A C 1
ATOM 1910 O O . GLY A 1 244 ? -4.971 12.606 -7.332 1.00 91.25 244 GLY A O 1
ATOM 1911 N N . PRO A 1 245 ? -6.357 13.664 -5.917 1.00 90.44 245 PRO A N 1
ATOM 1912 C CA . PRO A 1 245 ? -7.548 12.835 -6.177 1.00 90.44 245 PRO A CA 1
ATOM 1913 C C . PRO A 1 245 ? -7.913 12.562 -7.646 1.00 90.44 245 PRO A C 1
ATOM 1915 O O . PRO A 1 245 ? -8.574 11.572 -7.938 1.00 90.44 245 PRO A O 1
ATOM 1918 N N . GLY A 1 246 ? -7.491 13.417 -8.583 1.00 87.38 246 GLY A N 1
ATOM 1919 C CA . GLY A 1 246 ? -7.711 13.213 -10.022 1.00 87.38 246 GLY A CA 1
ATOM 1920 C C . GLY A 1 246 ? -6.636 12.377 -10.729 1.00 87.38 246 GLY A C 1
ATOM 1921 O O . GLY A 1 246 ? -6.798 12.032 -11.898 1.00 87.38 246 GLY A O 1
ATOM 1922 N N . SER A 1 247 ? -5.527 12.064 -10.060 1.00 89.69 247 SER A N 1
ATOM 1923 C CA . SER A 1 247 ? -4.388 11.369 -10.659 1.00 89.69 247 SER A CA 1
ATOM 1924 C C . SER A 1 247 ? -4.614 9.851 -10.671 1.00 89.69 247 SER A C 1
ATOM 1926 O O . SER A 1 247 ? -5.035 9.294 -9.657 1.00 89.69 247 SER A O 1
ATOM 1928 N N . PRO A 1 248 ? -4.247 9.123 -11.745 1.00 86.19 248 PRO A N 1
ATOM 1929 C CA . PRO A 1 248 ? -4.366 7.662 -11.780 1.00 86.19 248 PRO A CA 1
ATOM 1930 C C . PRO A 1 248 ? -3.645 6.949 -10.625 1.00 86.19 248 PRO A C 1
ATOM 1932 O O . PRO A 1 248 ? -4.137 5.946 -10.122 1.00 86.19 248 PRO A O 1
ATOM 1935 N N . ALA A 1 249 ? -2.509 7.490 -10.173 1.00 92.69 249 ALA A N 1
ATOM 1936 C CA . ALA A 1 249 ? -1.729 6.939 -9.065 1.00 92.69 249 ALA A CA 1
ATOM 1937 C C . ALA A 1 249 ? -2.328 7.219 -7.670 1.00 92.69 249 ALA A C 1
ATOM 1939 O O . ALA A 1 249 ? -1.863 6.645 -6.690 1.00 92.69 249 ALA A O 1
ATOM 1940 N N . PHE A 1 250 ? -3.356 8.069 -7.551 1.00 93.94 250 PHE A N 1
ATOM 1941 C CA . PHE A 1 250 ? -3.921 8.466 -6.257 1.00 93.94 250 PHE A CA 1
ATOM 1942 C C . PHE A 1 250 ? -4.438 7.283 -5.444 1.00 93.94 250 PHE A C 1
ATOM 1944 O O . PHE A 1 250 ? -4.177 7.200 -4.241 1.00 93.94 250 PHE A O 1
ATOM 1951 N N . ASP A 1 251 ? -5.111 6.351 -6.115 1.00 94.31 251 ASP A N 1
ATOM 1952 C CA . ASP A 1 251 ? -5.720 5.177 -5.488 1.00 94.31 251 ASP A CA 1
ATOM 1953 C C . ASP A 1 251 ? -4.676 4.150 -5.036 1.00 94.31 251 ASP A C 1
ATOM 1955 O O . ASP A 1 251 ? -5.012 3.230 -4.296 1.00 94.31 251 ASP A O 1
ATOM 1959 N N . ARG A 1 252 ? -3.399 4.307 -5.422 1.00 95.75 252 ARG A N 1
ATOM 1960 C CA . ARG A 1 252 ? -2.339 3.400 -4.970 1.00 95.75 252 ARG A CA 1
ATOM 1961 C C . ARG A 1 252 ? -1.997 3.565 -3.501 1.00 95.75 252 ARG A C 1
ATOM 1963 O O . ARG A 1 252 ? -1.475 2.627 -2.922 1.00 95.75 252 ARG A O 1
ATOM 1970 N N . GLU A 1 253 ? -2.262 4.710 -2.884 1.00 96.44 253 GLU A N 1
ATOM 1971 C CA . GLU A 1 253 ? -2.089 4.859 -1.439 1.00 96.44 253 GLU A CA 1
ATOM 1972 C C . GLU A 1 253 ? -3.284 4.253 -0.694 1.00 96.44 253 GLU A C 1
ATOM 1974 O O . GLU A 1 253 ? -4.443 4.587 -0.952 1.00 96.44 253 GLU A O 1
ATOM 1979 N N . ILE A 1 254 ? -2.989 3.375 0.261 1.00 95.25 254 ILE A N 1
ATOM 1980 C CA . ILE A 1 254 ? -3.993 2.685 1.066 1.00 95.25 254 ILE A CA 1
ATOM 1981 C C . ILE A 1 254 ? -4.393 3.603 2.222 1.00 95.25 254 ILE A C 1
ATOM 1983 O O . ILE A 1 254 ? -3.610 3.850 3.134 1.00 95.25 254 ILE A O 1
ATOM 1987 N N . ARG A 1 255 ? -5.636 4.092 2.188 1.00 91.50 255 ARG A N 1
ATOM 1988 C CA . ARG A 1 255 ? -6.185 5.073 3.145 1.00 91.50 255 ARG A CA 1
ATOM 1989 C C . ARG A 1 255 ? -7.215 4.462 4.088 1.00 91.50 255 ARG A C 1
ATOM 1991 O O . ARG A 1 255 ? -8.229 5.071 4.390 1.00 91.50 255 ARG A O 1
ATOM 1998 N N . SER A 1 256 ? -6.971 3.229 4.505 1.00 90.56 256 SER A N 1
ATOM 1999 C CA . SER A 1 256 ? -7.870 2.483 5.388 1.00 90.56 256 SER A CA 1
ATOM 2000 C C . SER A 1 256 ? -7.105 1.820 6.541 1.00 90.56 256 SER A C 1
ATOM 2002 O O . SER A 1 256 ? -7.532 0.809 7.090 1.00 90.56 256 SER A O 1
ATOM 2004 N N . VAL A 1 257 ? -5.928 2.360 6.862 1.00 90.62 257 VAL A N 1
ATOM 2005 C CA . VAL A 1 257 ? -4.990 1.857 7.869 1.00 90.62 257 VAL A CA 1
ATOM 2006 C C . VAL A 1 257 ? -4.832 2.909 8.959 1.00 90.62 257 VAL A C 1
ATOM 2008 O O . VAL A 1 257 ? -4.597 4.072 8.648 1.00 90.62 257 VAL A O 1
ATOM 2011 N N . TYR A 1 258 ? -4.914 2.499 10.221 1.00 89.50 258 TYR A N 1
ATOM 2012 C CA . TYR A 1 258 ? -4.878 3.374 11.391 1.00 89.50 258 TYR A CA 1
ATOM 2013 C C . TYR A 1 258 ? -3.840 2.880 12.388 1.00 89.50 258 TYR A C 1
ATOM 2015 O O . TYR A 1 258 ? -3.785 1.692 12.713 1.00 89.50 258 TYR A O 1
ATOM 2023 N N . ARG A 1 259 ? -3.017 3.793 12.898 1.00 86.38 259 ARG A N 1
ATOM 2024 C CA . ARG A 1 259 ? -1.997 3.484 13.899 1.00 86.38 259 ARG A CA 1
ATOM 2025 C C . ARG A 1 259 ? -2.604 3.468 15.295 1.00 86.38 259 ARG A C 1
ATOM 2027 O O . ARG A 1 259 ? -3.140 4.469 15.750 1.00 86.38 259 ARG A O 1
ATOM 2034 N N . ILE A 1 260 ? -2.446 2.342 15.986 1.00 84.12 260 ILE A N 1
ATOM 2035 C CA . ILE A 1 260 ? -3.036 2.108 17.312 1.00 84.12 260 ILE A CA 1
ATOM 2036 C C . ILE A 1 260 ? -2.001 2.016 18.437 1.00 84.12 260 ILE A C 1
ATOM 2038 O O . ILE A 1 260 ? -2.356 2.123 19.604 1.00 84.12 260 ILE A O 1
ATOM 2042 N N . GLY A 1 261 ? -0.717 1.846 18.112 1.00 80.12 261 GLY A N 1
ATOM 2043 C CA . GLY A 1 261 ? 0.338 1.778 19.121 1.00 80.12 261 GLY A CA 1
ATOM 2044 C C . GLY A 1 261 ? 1.740 1.610 18.544 1.00 80.12 261 GLY A C 1
ATOM 2045 O O . GLY A 1 261 ? 1.925 1.392 17.345 1.00 80.12 261 GLY A O 1
ATOM 2046 N N . GLY A 1 262 ? 2.741 1.744 19.416 1.00 72.31 262 GLY A N 1
ATOM 2047 C CA . GLY A 1 262 ? 4.141 1.441 19.107 1.00 72.31 262 GLY A CA 1
ATOM 2048 C C . GLY A 1 262 ? 4.438 -0.062 19.125 1.00 72.31 262 GLY A C 1
ATOM 2049 O O . GLY A 1 262 ? 3.547 -0.879 19.348 1.00 72.31 262 GLY A O 1
ATOM 2050 N N . GLU A 1 263 ? 5.698 -0.421 18.891 1.00 67.62 263 GLU A N 1
ATOM 2051 C CA . GLU A 1 263 ? 6.171 -1.816 18.852 1.00 67.62 263 GLU A CA 1
ATOM 2052 C C . GLU A 1 263 ? 5.970 -2.552 20.188 1.00 67.62 263 GLU A C 1
ATOM 2054 O O . GLU A 1 263 ? 5.598 -3.729 20.184 1.00 67.62 263 GLU A O 1
ATOM 2059 N N . ASP A 1 264 ? 6.105 -1.826 21.302 1.00 69.88 264 ASP A N 1
ATOM 2060 C CA . ASP A 1 264 ? 5.980 -2.333 22.676 1.00 69.88 264 ASP A CA 1
ATOM 2061 C C . ASP A 1 264 ? 4.537 -2.656 23.095 1.00 69.88 264 ASP A C 1
ATOM 2063 O O . ASP A 1 264 ? 4.300 -3.233 24.158 1.00 69.88 264 ASP A O 1
ATOM 2067 N N . MET A 1 265 ? 3.543 -2.282 22.284 1.00 79.50 265 MET A N 1
ATOM 2068 C CA . MET A 1 265 ? 2.152 -2.575 22.604 1.00 79.50 265 MET A CA 1
ATOM 2069 C C . MET A 1 265 ? 1.867 -4.070 22.430 1.00 79.50 265 MET A C 1
ATOM 2071 O O . MET A 1 265 ? 1.985 -4.629 21.331 1.00 79.50 265 MET A O 1
ATOM 2075 N N . ALA A 1 266 ? 1.419 -4.701 23.516 1.00 79.81 266 ALA A N 1
ATOM 2076 C CA . ALA A 1 266 ? 0.946 -6.075 23.497 1.00 79.81 266 ALA A CA 1
ATOM 2077 C C . ALA A 1 266 ? -0.291 -6.187 22.593 1.00 79.81 266 ALA A C 1
ATOM 2079 O O . ALA A 1 266 ? -1.311 -5.550 22.835 1.00 79.81 266 ALA A O 1
ATOM 2080 N N . ARG A 1 267 ? -0.229 -7.024 21.547 1.00 81.38 267 ARG A N 1
ATOM 2081 C CA . ARG A 1 267 ? -1.372 -7.211 20.631 1.00 81.38 267 ARG A CA 1
ATOM 2082 C C . ARG A 1 267 ? -2.625 -7.635 21.399 1.00 81.38 267 ARG A C 1
ATOM 2084 O O . ARG A 1 267 ? -3.685 -7.076 21.170 1.00 81.38 267 ARG A O 1
ATOM 2091 N N . SER A 1 268 ? -2.487 -8.556 22.353 1.00 81.94 268 SER A N 1
ATOM 2092 C CA . SER A 1 268 ? -3.598 -9.095 23.146 1.00 81.94 268 SER A CA 1
ATOM 2093 C C . SER A 1 268 ? -4.296 -8.078 24.052 1.00 81.94 268 SER A C 1
ATOM 2095 O O . SER A 1 268 ? -5.400 -8.362 24.505 1.00 81.94 268 SER A O 1
ATOM 2097 N N . SER A 1 269 ? -3.691 -6.917 24.332 1.00 82.69 269 SER A N 1
ATOM 2098 C CA . SER A 1 269 ? -4.329 -5.872 25.144 1.00 82.69 269 SER A CA 1
ATOM 2099 C C . SER A 1 269 ? -5.199 -4.916 24.322 1.00 82.69 269 SER A C 1
ATOM 2101 O O . SER A 1 269 ? -5.871 -4.064 24.898 1.00 82.69 269 SER A O 1
ATOM 2103 N N . VAL A 1 270 ? -5.210 -5.035 22.988 1.00 85.81 270 VAL A N 1
ATOM 2104 C CA . VAL A 1 270 ? -5.977 -4.142 22.114 1.00 85.81 270 VAL A CA 1
ATOM 2105 C C . VAL A 1 270 ? -7.467 -4.462 22.198 1.00 85.81 270 VAL A C 1
ATOM 2107 O O . VAL A 1 270 ? -7.918 -5.543 21.820 1.00 85.81 270 VAL A O 1
ATOM 2110 N N . GLN A 1 271 ? -8.242 -3.469 22.625 1.00 88.06 271 GLN A N 1
ATOM 2111 C CA . GLN A 1 271 ? -9.695 -3.445 22.501 1.00 88.06 271 GLN A CA 1
ATOM 2112 C C . GLN A 1 271 ? -10.084 -2.335 21.526 1.00 88.06 271 GLN A C 1
ATOM 2114 O O . GLN A 1 271 ? -9.515 -1.246 21.568 1.00 88.06 271 GLN A O 1
ATOM 2119 N N . LEU A 1 272 ? -11.053 -2.606 20.652 1.00 89.75 272 LEU A N 1
ATOM 2120 C CA . LEU A 1 272 ? -11.538 -1.641 19.669 1.00 89.75 272 LEU A CA 1
ATOM 2121 C C . LEU A 1 272 ? -13.053 -1.496 19.777 1.00 89.75 272 LEU A C 1
ATOM 2123 O O . LEU A 1 272 ? -13.773 -2.489 19.863 1.00 89.75 272 LEU A O 1
ATOM 2127 N N . ARG A 1 273 ? -13.519 -0.250 19.706 1.00 89.38 273 ARG A N 1
ATOM 2128 C CA . ARG A 1 273 ? -14.916 0.122 19.470 1.00 89.38 273 ARG A CA 1
ATOM 2129 C C . ARG A 1 273 ? -14.952 1.031 18.250 1.00 89.38 273 ARG A C 1
ATOM 2131 O O . ARG A 1 273 ? -14.049 1.843 18.070 1.00 89.38 273 ARG A O 1
ATOM 2138 N N . VAL A 1 274 ? -15.991 0.894 17.434 1.00 89.94 274 VAL A N 1
ATOM 2139 C CA . VAL A 1 274 ? -16.244 1.795 16.306 1.00 89.94 274 VAL A CA 1
ATOM 2140 C C . VAL A 1 274 ? -17.608 2.421 16.510 1.00 89.94 274 VAL A C 1
ATOM 2142 O O . VAL A 1 274 ? -18.592 1.714 16.731 1.00 89.94 274 VAL A O 1
ATOM 2145 N N . PHE A 1 275 ? -17.650 3.744 16.452 1.00 88.00 275 PHE A N 1
ATOM 2146 C CA . PHE A 1 275 ? -18.851 4.522 16.691 1.00 88.00 275 PHE A CA 1
ATOM 2147 C C . PHE A 1 275 ? -18.982 5.653 15.671 1.00 88.00 275 PHE A C 1
ATOM 2149 O O . PHE A 1 275 ? -17.996 6.113 15.102 1.00 88.00 275 PHE A O 1
ATOM 2156 N N . ALA A 1 276 ? -20.214 6.107 15.465 1.00 85.69 276 ALA A N 1
ATOM 2157 C CA . ALA A 1 276 ? -20.553 7.284 14.679 1.00 85.69 276 ALA A CA 1
ATOM 2158 C C . ALA A 1 276 ? -21.114 8.398 15.580 1.00 85.69 276 ALA A C 1
ATOM 2160 O O . ALA A 1 276 ? -21.543 8.157 16.714 1.00 85.69 276 ALA A O 1
ATOM 2161 N N . GLY A 1 277 ? -21.117 9.630 15.064 1.00 77.81 277 GLY A N 1
ATOM 2162 C CA . GLY A 1 277 ? -21.542 10.815 15.813 1.00 77.81 277 GLY A CA 1
ATOM 2163 C C . GLY A 1 277 ? -20.553 11.192 16.918 1.00 77.81 277 GLY A C 1
ATOM 2164 O O . GLY A 1 277 ? -19.357 10.936 16.808 1.00 77.81 277 GLY A O 1
ATOM 2165 N N . ALA A 1 278 ? -21.045 11.784 18.007 1.00 72.00 278 ALA A N 1
ATOM 2166 C CA . ALA A 1 278 ? -20.223 12.215 19.142 1.00 72.00 278 ALA A CA 1
ATOM 2167 C C . ALA A 1 278 ? -19.807 11.065 20.091 1.00 72.00 278 ALA A C 1
ATOM 2169 O O . ALA A 1 278 ? -19.591 11.296 21.277 1.00 72.00 278 ALA A O 1
ATOM 2170 N N . GLY A 1 279 ? -19.710 9.823 19.596 1.00 64.81 279 GLY A N 1
ATOM 2171 C CA . GLY A 1 279 ? -19.364 8.658 20.425 1.00 64.81 279 GLY A CA 1
ATOM 2172 C C . GLY A 1 279 ? -20.534 7.800 20.894 1.00 64.81 279 GLY A C 1
ATOM 2173 O O . GLY A 1 279 ? -20.333 6.879 21.679 1.00 64.81 279 GLY A O 1
ATOM 2174 N N . GLU A 1 280 ? -21.750 8.092 20.438 1.00 72.25 280 GLU A N 1
ATOM 2175 C CA . GLU A 1 280 ? -22.973 7.546 21.041 1.00 72.25 280 GLU A CA 1
ATOM 2176 C C . GLU A 1 280 ? -23.554 6.346 20.285 1.00 72.25 280 GLU A C 1
ATOM 2178 O O . GLU A 1 280 ? -24.368 5.602 20.832 1.00 72.25 280 GLU A O 1
ATOM 2183 N N . GLN A 1 281 ? -23.145 6.134 19.031 1.00 83.06 281 GLN A N 1
ATOM 2184 C CA . GLN A 1 281 ? -23.766 5.139 18.166 1.00 83.06 281 GLN A CA 1
ATOM 2185 C C . GLN A 1 281 ? -22.770 4.081 17.697 1.00 83.06 281 GLN A C 1
ATOM 2187 O O . GLN A 1 281 ? -21.971 4.339 16.810 1.00 83.06 281 GLN A O 1
ATOM 2192 N N . GLU A 1 282 ? -22.869 2.863 18.227 1.00 84.88 282 GLU A N 1
ATOM 2193 C CA . GLU A 1 282 ? -22.041 1.710 17.809 1.00 84.88 282 GLU A CA 1
ATOM 2194 C C . GLU A 1 282 ? -22.736 0.772 16.815 1.00 84.88 282 GLU A C 1
ATOM 2196 O O . GLU A 1 282 ? -22.125 -0.151 16.265 1.00 84.88 282 GLU A O 1
ATOM 2201 N N . ARG A 1 283 ? -24.032 0.998 16.591 1.00 89.25 283 ARG A N 1
ATOM 2202 C CA . ARG A 1 283 ? -24.868 0.188 15.708 1.00 89.25 283 ARG A CA 1
ATOM 2203 C C . ARG A 1 283 ? -25.183 0.953 14.421 1.00 89.25 283 ARG A C 1
ATOM 2205 O O . ARG A 1 283 ? -25.627 2.102 14.520 1.00 89.25 283 ARG A O 1
ATOM 2212 N N . PRO A 1 284 ? -25.001 0.336 13.240 1.00 87.75 284 PRO A N 1
ATOM 2213 C CA . PRO A 1 284 ? -25.387 0.933 11.970 1.00 87.75 284 PRO A CA 1
ATOM 2214 C C . PRO A 1 284 ? -26.876 1.288 11.937 1.00 87.75 284 PRO A C 1
ATOM 2216 O O . PRO A 1 284 ? -27.713 0.551 12.453 1.00 87.75 284 PRO A O 1
ATOM 2219 N N . ILE A 1 285 ? -27.212 2.410 11.298 1.00 84.62 285 ILE A N 1
ATOM 2220 C CA . ILE A 1 285 ? -28.611 2.841 11.100 1.00 84.62 285 ILE A CA 1
ATOM 2221 C C . ILE A 1 285 ? -29.323 1.945 10.072 1.00 84.62 285 ILE A C 1
ATOM 2223 O O . ILE A 1 285 ? -30.543 1.793 10.110 1.00 84.62 285 ILE A O 1
ATOM 2227 N N . ALA A 1 286 ? -28.565 1.350 9.149 1.00 84.69 286 ALA A N 1
ATOM 2228 C CA . ALA A 1 286 ? -29.074 0.503 8.082 1.00 84.69 286 ALA A CA 1
ATOM 2229 C C . ALA A 1 286 ? -28.075 -0.604 7.720 1.00 84.69 286 ALA A C 1
ATOM 2231 O O . ALA A 1 286 ? -26.877 -0.500 7.988 1.00 84.69 286 ALA A O 1
ATOM 2232 N N . GLY A 1 287 ? -28.581 -1.637 7.046 1.00 86.56 287 GLY A N 1
ATOM 2233 C CA . GLY A 1 287 ? -27.803 -2.788 6.598 1.00 86.56 287 GLY A CA 1
ATOM 2234 C C . GLY A 1 287 ? -27.919 -4.002 7.528 1.00 86.56 287 GLY A C 1
ATOM 2235 O O . GLY A 1 287 ? -28.573 -3.937 8.566 1.00 86.56 287 GLY A O 1
ATOM 2236 N N . PRO A 1 288 ? -27.319 -5.138 7.136 1.00 88.81 288 PRO A N 1
ATOM 2237 C CA . PRO A 1 288 ? -27.454 -6.402 7.861 1.00 88.81 288 PRO A CA 1
ATOM 2238 C C . PRO A 1 288 ? -26.513 -6.535 9.072 1.00 88.81 288 PRO A C 1
ATOM 2240 O O . PRO A 1 288 ? -26.627 -7.501 9.824 1.00 88.81 288 PRO A O 1
ATOM 2243 N N . ALA A 1 289 ? -25.558 -5.616 9.244 1.00 90.69 289 ALA A N 1
ATOM 2244 C CA . ALA A 1 289 ? -24.563 -5.681 10.308 1.00 90.69 289 ALA A CA 1
ATOM 2245 C C . ALA A 1 289 ? -25.140 -5.222 11.657 1.00 90.69 289 ALA A C 1
ATOM 2247 O O . ALA A 1 289 ? -25.833 -4.211 11.741 1.00 90.69 289 ALA A O 1
ATOM 2248 N N . GLN A 1 290 ? -24.807 -5.945 12.726 1.00 90.25 290 GLN A N 1
ATOM 2249 C CA . GLN A 1 290 ? -25.274 -5.663 14.087 1.00 90.25 290 GLN A CA 1
ATOM 2250 C C . GLN A 1 290 ? -24.474 -4.540 14.765 1.00 90.25 290 GLN A C 1
ATOM 2252 O O . GLN A 1 290 ? -24.997 -3.845 15.635 1.00 90.25 290 GLN A O 1
ATOM 2257 N N . THR A 1 291 ? -23.213 -4.353 14.367 1.00 92.44 291 THR A N 1
ATOM 2258 C CA . THR A 1 291 ? -22.282 -3.346 14.900 1.00 92.44 291 THR A CA 1
ATOM 2259 C C . THR A 1 291 ? -21.448 -2.744 13.770 1.00 92.44 291 THR A C 1
ATOM 2261 O O . THR A 1 291 ? -21.275 -3.369 12.719 1.00 92.44 291 THR A O 1
ATOM 2264 N N . TYR A 1 292 ? -20.874 -1.558 13.986 1.00 91.12 292 TYR A N 1
ATOM 2265 C CA . TYR A 1 292 ? -19.892 -1.005 13.048 1.00 91.12 292 TYR A CA 1
ATOM 2266 C C . TYR A 1 292 ? -18.622 -1.862 12.966 1.00 91.12 292 TYR A C 1
ATOM 2268 O O . TYR A 1 292 ? -18.049 -1.991 11.890 1.00 91.12 292 TYR A O 1
ATOM 2276 N N . LEU A 1 293 ? -18.226 -2.533 14.056 1.00 91.88 293 LEU A N 1
ATOM 2277 C CA . LEU A 1 293 ? -17.139 -3.519 14.019 1.00 91.88 293 LEU A CA 1
ATOM 2278 C C . LEU A 1 293 ? -17.415 -4.623 12.993 1.00 91.88 293 LEU A C 1
ATOM 2280 O O . LEU A 1 293 ? -16.541 -4.960 12.203 1.00 91.88 293 LEU A O 1
ATOM 2284 N N . GLN A 1 294 ? -18.628 -5.178 12.981 1.00 91.62 294 GLN A N 1
ATOM 2285 C CA . GLN A 1 294 ? -19.006 -6.193 12.002 1.00 91.62 294 GLN A CA 1
ATOM 2286 C C . GLN A 1 294 ? -19.116 -5.600 10.596 1.00 91.62 294 GLN A C 1
ATOM 2288 O O . GLN A 1 294 ? -18.657 -6.222 9.643 1.00 91.62 294 GLN A O 1
ATOM 2293 N N . MET A 1 295 ? -19.708 -4.408 10.472 1.00 91.00 295 MET A N 1
ATOM 2294 C CA . MET A 1 295 ? -19.897 -3.727 9.189 1.00 91.00 295 MET A CA 1
ATOM 2295 C C . MET A 1 295 ? -18.573 -3.514 8.451 1.00 91.00 295 MET A C 1
ATOM 2297 O O . MET A 1 295 ? -18.504 -3.784 7.258 1.00 91.00 295 MET A O 1
ATOM 2301 N N . PHE A 1 296 ? -17.529 -3.106 9.175 1.00 90.19 296 PHE A N 1
ATOM 2302 C CA . PHE A 1 296 ? -16.188 -2.870 8.632 1.00 90.19 296 PHE A CA 1
ATOM 2303 C C . PHE A 1 296 ? -15.276 -4.107 8.674 1.00 90.19 296 PHE A C 1
ATOM 2305 O O . PHE A 1 296 ? -14.056 -4.008 8.541 1.00 90.19 296 PHE A O 1
ATOM 2312 N N . GLY A 1 297 ? -15.843 -5.293 8.926 1.00 89.88 297 GLY A N 1
ATOM 2313 C CA . GLY A 1 297 ? -15.100 -6.552 8.946 1.00 89.88 297 GLY A CA 1
ATOM 2314 C C . GLY A 1 297 ? -14.058 -6.669 10.063 1.00 89.88 297 GLY A C 1
ATOM 2315 O O . GLY A 1 297 ? -13.169 -7.499 9.963 1.00 89.88 297 GLY A O 1
ATOM 2316 N N . LEU A 1 298 ? -14.145 -5.871 11.127 1.00 91.44 298 LEU A N 1
ATOM 2317 C CA . LEU A 1 298 ? -13.208 -5.853 12.260 1.00 91.44 298 LEU A CA 1
ATOM 2318 C C . LEU A 1 298 ? -13.592 -6.832 13.379 1.00 91.44 298 LEU A C 1
ATOM 2320 O O . LEU A 1 298 ? -12.800 -7.077 14.291 1.00 91.44 298 LEU A O 1
ATOM 2324 N N . ALA A 1 299 ? -14.822 -7.340 13.353 1.00 92.06 299 ALA A N 1
ATOM 2325 C CA . ALA A 1 299 ? -15.342 -8.234 14.377 1.00 92.06 299 ALA A CA 1
ATOM 2326 C C . ALA A 1 299 ? -14.884 -9.690 14.198 1.00 92.06 299 ALA A C 1
ATOM 2328 O O . ALA A 1 299 ? -14.533 -10.124 13.099 1.00 92.06 299 ALA A O 1
ATOM 2329 N N . GLN A 1 300 ? -14.956 -10.466 15.280 1.00 90.50 300 GLN A N 1
ATOM 2330 C CA . GLN A 1 300 ? -14.797 -11.919 15.245 1.00 90.50 300 GLN A CA 1
ATOM 2331 C C . GLN A 1 300 ? -15.925 -12.559 14.428 1.00 90.50 300 GLN A C 1
ATOM 2333 O O . GLN A 1 300 ? -17.085 -12.152 14.515 1.00 90.50 300 GLN A O 1
ATOM 2338 N N . ALA A 1 301 ? -15.608 -13.618 13.678 1.00 87.00 301 ALA A N 1
ATOM 2339 C CA . ALA A 1 301 ? -16.565 -14.280 12.785 1.00 87.00 301 ALA A CA 1
ATOM 2340 C C . ALA A 1 301 ? -17.838 -14.784 13.494 1.00 87.00 301 ALA A C 1
ATOM 2342 O O . ALA A 1 301 ? -18.911 -14.819 12.896 1.00 87.00 301 ALA A O 1
ATOM 2343 N N . ASN A 1 302 ? -17.727 -15.168 14.768 1.00 89.75 302 ASN A N 1
ATOM 2344 C CA . ASN A 1 302 ? -18.830 -15.664 15.593 1.00 89.75 302 ASN A CA 1
ATOM 2345 C C . ASN A 1 302 ? -19.345 -14.642 16.624 1.00 89.75 302 ASN A C 1
ATOM 2347 O O . ASN A 1 302 ? -20.258 -14.970 17.380 1.00 89.75 302 ASN A O 1
ATOM 2351 N N . ASN A 1 303 ? -18.770 -13.436 16.689 1.00 90.25 303 ASN A N 1
ATOM 2352 C CA . ASN A 1 303 ? -19.173 -12.412 17.649 1.00 90.25 303 ASN A CA 1
ATOM 2353 C C . ASN A 1 303 ? -18.979 -11.000 17.076 1.00 90.25 303 ASN A C 1
ATOM 2355 O O . ASN A 1 303 ? -17.872 -10.463 17.063 1.00 90.25 303 ASN A O 1
ATOM 2359 N N . SER A 1 304 ? -20.086 -10.376 16.667 1.00 88.44 304 SER A N 1
ATOM 2360 C CA . SER A 1 304 ? -20.113 -9.033 16.080 1.00 88.44 304 SER A CA 1
ATOM 2361 C C . SER A 1 304 ? -19.693 -7.915 17.040 1.00 88.44 304 SER A C 1
ATOM 2363 O O . SER A 1 304 ? -19.343 -6.830 16.584 1.00 88.44 304 SER A O 1
ATOM 2365 N N . GLU A 1 305 ? -19.724 -8.134 18.354 1.00 88.06 305 GLU A N 1
ATOM 2366 C CA . GLU A 1 305 ? -19.380 -7.121 19.366 1.00 88.06 305 GLU A CA 1
ATOM 2367 C C . GLU A 1 305 ? -17.913 -7.203 19.818 1.00 88.06 305 GLU A C 1
ATOM 2369 O O . GLU A 1 305 ? -17.433 -6.337 20.549 1.00 88.06 305 GLU A O 1
ATOM 2374 N N . ARG A 1 306 ? -17.176 -8.239 19.397 1.00 90.25 306 ARG A N 1
ATOM 2375 C CA . ARG A 1 306 ? -15.775 -8.447 19.780 1.00 90.25 306 ARG A CA 1
ATOM 2376 C C . ARG A 1 306 ? -14.846 -8.168 18.615 1.00 90.25 306 ARG A C 1
ATOM 2378 O O . ARG A 1 306 ? -15.000 -8.742 17.544 1.00 90.25 306 ARG A O 1
ATOM 2385 N N . PHE A 1 307 ? -13.843 -7.331 18.857 1.00 91.12 307 PHE A N 1
ATOM 2386 C CA . PHE A 1 307 ? -12.757 -7.090 17.915 1.00 91.12 307 PHE A CA 1
ATOM 2387 C C . PHE A 1 307 ? -11.925 -8.360 17.684 1.00 91.12 307 PHE A C 1
ATOM 2389 O O . PHE A 1 307 ? -11.525 -9.040 18.633 1.00 91.12 307 PHE A O 1
ATOM 2396 N N . ASP A 1 308 ? -11.643 -8.670 16.421 1.00 89.94 308 ASP A N 1
ATOM 2397 C CA . ASP A 1 308 ? -10.782 -9.784 16.029 1.00 89.94 308 ASP A CA 1
ATOM 2398 C C . ASP A 1 308 ? -9.308 -9.364 16.046 1.00 89.94 308 ASP A C 1
ATOM 2400 O O . ASP A 1 308 ? -8.659 -9.163 15.022 1.00 89.94 308 ASP A O 1
ATOM 2404 N N . VAL A 1 309 ? -8.771 -9.208 17.253 1.00 87.88 309 VAL A N 1
ATOM 2405 C CA . VAL A 1 309 ? -7.391 -8.760 17.470 1.00 87.88 309 VAL A CA 1
ATOM 2406 C C . VAL A 1 309 ? -6.345 -9.625 16.762 1.00 87.88 309 VAL A C 1
ATOM 2408 O O . VAL A 1 309 ? -5.303 -9.121 16.337 1.00 87.88 309 VAL A O 1
ATOM 2411 N N . GLU A 1 310 ? -6.629 -10.916 16.596 1.00 83.69 310 GLU A N 1
ATOM 2412 C CA . GLU A 1 310 ? -5.681 -11.854 16.011 1.00 83.69 310 GLU A CA 1
ATOM 2413 C C . GLU A 1 310 ? -5.503 -11.598 14.514 1.00 83.69 310 GLU A C 1
ATOM 2415 O O . GLU A 1 310 ? -4.364 -11.508 14.040 1.00 83.69 310 GLU A O 1
ATOM 2420 N N . ASN A 1 311 ? -6.612 -11.382 13.797 1.00 85.50 311 ASN A N 1
ATOM 2421 C CA . ASN A 1 311 ? -6.607 -11.206 12.344 1.00 85.50 311 ASN A CA 1
ATOM 2422 C C . ASN A 1 311 ? -6.604 -9.740 11.886 1.00 85.50 311 ASN A C 1
ATOM 2424 O O . ASN A 1 311 ? -6.340 -9.480 10.713 1.00 85.50 311 ASN A O 1
ATOM 2428 N N . ARG A 1 312 ? -6.891 -8.775 12.772 1.00 88.81 312 ARG A N 1
ATOM 2429 C CA . ARG A 1 312 ? -7.101 -7.359 12.398 1.00 88.81 312 ARG A CA 1
ATOM 2430 C C . ARG A 1 312 ? -5.999 -6.403 12.834 1.00 88.81 312 ARG A C 1
ATOM 2432 O O . ARG A 1 312 ? -6.020 -5.243 12.430 1.00 88.81 312 ARG A O 1
ATOM 2439 N N . VAL A 1 313 ? -5.023 -6.876 13.610 1.00 87.38 313 VAL A N 1
ATOM 2440 C CA . VAL A 1 313 ? -3.836 -6.094 13.985 1.00 87.38 313 VAL A CA 1
ATOM 2441 C C . VAL A 1 313 ? -2.631 -6.542 13.167 1.00 87.38 313 VAL A C 1
ATOM 2443 O O . VAL A 1 313 ? -2.237 -7.707 13.218 1.00 87.38 313 VAL A O 1
ATOM 2446 N N . TRP A 1 314 ? -1.989 -5.607 12.476 1.00 84.50 314 TRP A N 1
ATOM 2447 C CA . TRP A 1 314 ? -0.713 -5.820 11.794 1.00 84.50 314 TRP A CA 1
ATOM 2448 C C . TRP A 1 314 ? 0.440 -5.134 12.550 1.00 84.50 314 TRP A C 1
ATOM 2450 O O . TRP A 1 314 ? 0.211 -4.095 13.177 1.00 84.50 314 TRP A O 1
ATOM 2460 N N . PRO A 1 315 ? 1.681 -5.660 12.507 1.00 77.81 315 PRO A N 1
ATOM 2461 C CA . PRO A 1 315 ? 2.095 -6.922 11.878 1.00 77.81 315 PRO A CA 1
ATOM 2462 C C . PRO A 1 315 ? 1.512 -8.170 12.551 1.00 77.81 315 PRO A C 1
ATOM 2464 O O . PRO A 1 315 ? 1.300 -8.189 13.767 1.00 77.81 315 PRO A O 1
ATOM 2467 N N . ARG A 1 316 ? 1.245 -9.217 11.759 1.00 74.88 316 ARG A N 1
ATOM 2468 C CA . ARG A 1 316 ? 0.848 -10.539 12.273 1.00 74.88 316 ARG A CA 1
ATOM 2469 C C . ARG A 1 316 ? 2.072 -11.249 12.867 1.00 74.88 316 ARG A C 1
ATOM 2471 O O . ARG A 1 316 ? 3.183 -11.002 12.403 1.00 74.88 316 ARG A O 1
ATOM 2478 N N . PRO A 1 317 ? 1.899 -12.209 13.796 1.00 72.31 317 PRO A N 1
ATOM 2479 C CA . PRO A 1 317 ? 3.005 -12.993 14.362 1.00 72.31 317 PRO A CA 1
ATOM 2480 C C . PRO A 1 317 ? 3.851 -13.722 13.310 1.00 72.31 317 PRO A C 1
ATOM 2482 O O . PRO A 1 317 ? 5.023 -13.998 13.534 1.00 72.31 317 PRO A O 1
ATOM 2485 N N . SER A 1 318 ? 3.250 -14.031 12.158 1.00 70.75 318 SER A N 1
ATOM 2486 C CA . SER A 1 318 ? 3.907 -14.701 11.034 1.00 70.75 318 SER A CA 1
ATOM 2487 C C . SER A 1 318 ? 4.439 -13.749 9.958 1.00 70.75 318 SER A C 1
ATOM 2489 O O . SER A 1 318 ? 4.955 -14.227 8.949 1.00 70.75 318 SER A O 1
ATOM 2491 N N . ASP A 1 319 ? 4.293 -12.430 10.121 1.00 68.50 319 ASP A N 1
ATOM 2492 C CA . ASP A 1 319 ? 4.831 -11.469 9.161 1.00 68.50 319 ASP A CA 1
ATOM 2493 C C . ASP A 1 319 ? 6.326 -11.212 9.435 1.00 68.50 319 ASP A C 1
ATOM 2495 O O . ASP A 1 319 ? 6.728 -11.038 10.590 1.00 68.50 319 ASP A O 1
ATOM 2499 N N . PRO A 1 320 ? 7.176 -11.172 8.391 1.00 60.25 320 PRO A N 1
ATOM 2500 C CA . PRO A 1 320 ? 8.586 -10.837 8.555 1.00 60.25 320 PRO A CA 1
ATOM 2501 C C . PRO A 1 320 ? 8.770 -9.429 9.145 1.00 60.25 320 PRO A C 1
ATOM 2503 O O . PRO A 1 320 ? 8.033 -8.502 8.814 1.00 60.25 320 PRO A O 1
ATOM 2506 N N . ASN A 1 321 ? 9.804 -9.260 9.980 1.00 58.56 321 ASN A N 1
ATOM 2507 C CA . ASN A 1 321 ? 10.193 -7.990 10.616 1.00 58.56 321 ASN A CA 1
ATOM 2508 C C . ASN A 1 321 ? 9.146 -7.379 11.570 1.00 58.56 321 ASN A C 1
ATOM 2510 O O . ASN A 1 321 ? 9.049 -6.160 11.686 1.00 58.56 321 ASN A O 1
ATOM 2514 N N . ILE A 1 322 ? 8.411 -8.220 12.308 1.00 56.25 322 ILE A N 1
ATOM 2515 C CA . ILE A 1 322 ? 7.399 -7.840 13.318 1.00 56.25 322 ILE A CA 1
ATOM 2516 C C . ILE A 1 322 ? 7.838 -6.776 14.345 1.00 56.25 322 ILE A C 1
ATOM 2518 O O . ILE A 1 322 ? 6.982 -6.083 14.902 1.00 56.25 322 ILE A O 1
ATOM 2522 N N . ASN A 1 323 ? 9.146 -6.645 14.585 1.00 55.28 323 ASN A N 1
ATOM 2523 C CA . ASN A 1 323 ? 9.735 -5.716 15.553 1.00 55.28 323 ASN A CA 1
ATOM 2524 C C . ASN A 1 323 ? 10.139 -4.357 14.960 1.00 55.28 323 ASN A C 1
ATOM 2526 O O . ASN A 1 323 ? 10.630 -3.538 15.712 1.00 55.28 323 ASN A O 1
ATOM 2530 N N . ASN A 1 324 ? 9.969 -4.118 13.654 1.00 53.66 324 ASN A N 1
ATOM 2531 C CA . ASN A 1 324 ? 10.393 -2.865 13.000 1.00 53.66 324 ASN A CA 1
ATOM 2532 C C . ASN A 1 324 ? 9.208 -1.959 12.609 1.00 53.66 324 ASN A C 1
ATOM 2534 O O . ASN A 1 324 ? 9.378 -0.996 11.852 1.00 53.66 324 ASN A O 1
ATOM 2538 N N . TYR A 1 325 ? 7.988 -2.314 13.024 1.00 54.28 325 TYR A N 1
ATOM 2539 C CA . TYR A 1 325 ? 6.772 -1.616 12.625 1.00 54.28 325 TYR A CA 1
ATOM 2540 C C . TYR A 1 325 ? 5.824 -1.376 13.800 1.00 54.28 325 TYR A C 1
ATOM 2542 O O . TYR A 1 325 ? 5.497 -2.280 14.571 1.00 54.28 325 TYR A O 1
ATOM 2550 N N . SER A 1 326 ? 5.291 -0.153 13.852 1.00 54.84 326 SER A N 1
ATOM 2551 C CA . SER A 1 326 ? 4.166 0.220 14.710 1.00 54.84 326 SER A CA 1
ATOM 2552 C C . SER A 1 326 ? 2.948 -0.665 14.451 1.00 54.84 326 SER A C 1
ATOM 2554 O O . SER A 1 326 ? 2.673 -1.029 13.304 1.00 54.84 326 SER A O 1
ATOM 2556 N N . ARG A 1 327 ? 2.177 -0.944 15.503 1.00 60.00 327 ARG A N 1
ATOM 2557 C CA . ARG A 1 327 ? 0.935 -1.709 15.391 1.00 60.00 327 ARG A CA 1
ATOM 2558 C C . ARG A 1 327 ? -0.144 -0.856 14.723 1.00 60.00 327 ARG A C 1
ATOM 2560 O O . ARG A 1 327 ? -0.386 0.289 15.121 1.00 60.00 327 ARG A O 1
ATOM 2567 N N . ILE A 1 328 ? -0.803 -1.432 13.728 1.00 60.16 328 ILE A N 1
AT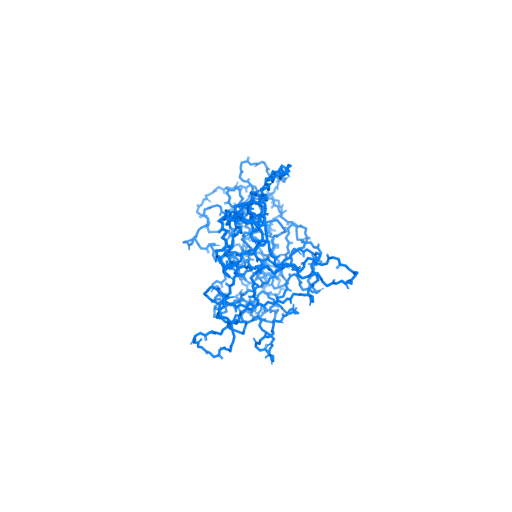OM 2568 C CA . ILE A 1 328 ? -1.866 -0.794 12.947 1.00 60.16 328 ILE A CA 1
ATOM 2569 C C . ILE A 1 328 ? -3.077 -1.719 12.812 1.00 60.16 328 ILE A C 1
ATOM 2571 O O . ILE A 1 328 ? -2.947 -2.943 12.855 1.00 60.16 328 ILE A O 1
ATOM 2575 N N . ILE A 1 329 ? -4.249 -1.122 12.615 1.00 53.91 329 ILE A N 1
ATOM 2576 C CA . ILE A 1 329 ? -5.486 -1.807 12.231 1.00 53.91 329 ILE A CA 1
ATOM 2577 C C . ILE A 1 329 ? -5.864 -1.354 10.828 1.00 53.91 329 ILE A C 1
ATOM 2579 O O . ILE A 1 329 ? -5.712 -0.178 10.497 1.00 53.91 329 ILE A O 1
ATOM 2583 N N . ARG A 1 330 ? -6.384 -2.276 10.016 1.00 62.91 330 ARG A N 1
ATOM 2584 C CA . ARG A 1 330 ? -7.077 -1.928 8.777 1.00 62.91 330 ARG A CA 1
ATOM 2585 C C . ARG A 1 330 ? -8.586 -1.976 8.993 1.00 62.91 330 ARG A C 1
ATOM 2587 O O . ARG A 1 330 ? -9.083 -3.000 9.443 1.00 62.91 330 ARG A O 1
ATOM 2594 N N . VAL A 1 331 ? -9.284 -0.908 8.624 1.00 57.00 331 VAL A N 1
ATOM 2595 C CA . VAL A 1 331 ? -10.751 -0.855 8.512 1.00 57.00 331 VAL A CA 1
ATOM 2596 C C . VAL A 1 331 ? -11.106 -1.154 7.051 1.00 57.00 331 VAL A C 1
ATOM 2598 O O . VAL A 1 331 ? -10.471 -0.581 6.163 1.00 57.00 331 VAL A O 1
ATOM 2601 N N . ASN A 1 332 ? -12.031 -2.086 6.801 1.00 47.53 332 ASN A N 1
ATOM 2602 C CA . ASN A 1 332 ? -12.511 -2.417 5.452 1.00 47.53 332 ASN A CA 1
ATOM 2603 C C . ASN A 1 332 ? -13.767 -1.624 5.116 1.00 47.53 332 ASN A C 1
ATOM 2605 O O . ASN A 1 332 ? -14.622 -1.489 6.017 1.00 47.53 332 ASN A O 1
#

Foldseek 3Di:
DDDDFDKDKDADDPPDQWGIKIFTFDDDDDDDDPPDDPPDDGDWGWIWTWGDDPPDIDIDIDTDDDDDPDAPQDDDPDPDPDRPGDDDDDLQQFPPQWKFFQAQCVLLPPCPPVPDPLPPVSLLVSLVSDDLLQRFQFKWKWKDFAPDQEPDVFAAFADEDQDPDPGTDHIATDDDLPQKDADNSNGMITGLDGADLATMWMWMAGFGADPNDTDGNCNRRWANDGGYDPDHTYTYGQHHNPDDPVGSNVSRINRQKHFDWALPDDLVVDFDADADDPRDGQQDPDDDQGGLCVVQPQADPVDSRGGPSQRFWPPHPPGRNSNSDGIMGGGD

pLDDT: mean 80.78, std 18.5, range [27.05, 98.69]

Sequence (332 aa):
DASNNISLVYRGTPRQALQQLQVGNVSFDAPASRFITAGIPSGNYGLQAIGRIGPLDIRAIAAQQMGNVVQDRDFEIGDSAYSNGRLDIADWQVEARRFFFTVDPRLFRGEYPNVDLLDRAQLARIASALPDTLRPVKVLVYRLQYGTQPQNPNGPRFRVLGDPSPARQTYDLLREGVDYYMDPSQLWFALVRPLNPTSERLVVAYYVRIGGRDTVWTTTGGTPDVQATAADQWANLVSDPGVGPGSPAFDREIRSVYRIGGEDMARSSVQLRVFAGAGEQERPIAGPAQTYLQMFGLAQANNSERFDVENRVWPRPSDPNINNYSRIIRVN

Radius of gyration: 28.68 Å; chains: 1; bounding box: 55×57×85 Å